Protein AF-A0A1V4DR61-F1 (afdb_monomer)

Mean predicted aligned error: 18.17 Å

Solvent-accessible surface area (backbone atoms only — not comparable to full-atom values): 14738 Å² total; per-residue (Å²): 134,87,87,86,86,82,89,73,67,64,65,49,52,51,52,36,52,54,49,51,58,48,56,55,54,64,59,62,78,69,59,83,91,73,90,78,87,88,81,92,81,95,70,89,73,74,86,68,50,71,66,55,52,52,67,44,32,48,64,51,34,42,56,34,36,53,70,70,37,58,95,75,52,44,74,67,58,24,47,49,52,24,50,52,53,41,47,56,56,50,55,61,53,69,76,48,68,65,27,27,53,78,66,28,68,70,51,18,66,75,68,72,49,55,56,67,30,32,70,81,90,82,57,96,81,72,82,40,64,42,34,43,72,69,48,66,43,90,56,35,25,45,81,72,52,85,80,81,76,44,91,85,25,65,83,33,36,33,35,35,38,27,49,34,38,41,46,57,63,37,92,82,71,40,76,44,65,32,32,39,42,34,50,41,86,44,75,44,84,26,48,64,70,53,43,50,52,51,50,54,51,48,56,58,43,51,60,54,49,50,55,51,50,59,48,47,58,60,56,54,72,73,63,73,84,74,60,67,66,60,54,50,54,51,50,56,51,50,51,54,50,52,53,50,58,58,63,75,73,110

Structure (mmCIF, N/CA/C/O backbone):
data_AF-A0A1V4DR61-F1
#
_entry.id   AF-A0A1V4DR61-F1
#
loop_
_atom_site.group_PDB
_atom_site.id
_atom_site.type_symbol
_atom_site.label_atom_id
_atom_site.label_alt_id
_atom_site.label_comp_id
_atom_site.label_asym_id
_atom_site.label_entity_id
_atom_site.label_seq_id
_atom_site.pdbx_PDB_ins_code
_atom_site.Cartn_x
_atom_site.Cartn_y
_atom_site.Cartn_z
_atom_site.occupancy
_atom_site.B_iso_or_equiv
_atom_site.auth_seq_id
_atom_site.auth_comp_id
_atom_site.auth_asym_id
_atom_site.auth_atom_id
_atom_site.pdbx_PDB_model_num
ATOM 1 N N . MET A 1 1 ? -42.967 -2.577 2.870 1.00 35.06 1 MET A N 1
ATOM 2 C CA . MET A 1 1 ? -43.063 -3.363 1.623 1.00 35.06 1 MET A CA 1
ATOM 3 C C . MET A 1 1 ? -41.820 -3.061 0.815 1.00 35.06 1 MET A C 1
ATOM 5 O O . MET A 1 1 ? -41.648 -1.926 0.394 1.00 35.06 1 MET A O 1
ATOM 9 N N . SER A 1 2 ? -40.932 -4.050 0.751 1.00 36.84 2 SER A N 1
ATOM 10 C CA . SER A 1 2 ? -39.695 -4.107 -0.031 1.00 36.84 2 SER A CA 1
ATOM 11 C C . SER A 1 2 ? -39.932 -3.789 -1.513 1.00 36.84 2 SER A C 1
ATOM 13 O O . SER A 1 2 ? -41.008 -4.111 -2.009 1.00 36.84 2 SER A O 1
ATOM 15 N N . ASP A 1 3 ? -38.943 -3.240 -2.230 1.00 29.92 3 ASP A N 1
ATOM 16 C CA . ASP A 1 3 ? -38.137 -4.100 -3.110 1.00 29.92 3 ASP A CA 1
ATOM 17 C C . ASP A 1 3 ? -36.860 -3.434 -3.653 1.00 29.92 3 ASP A C 1
ATOM 19 O O . ASP A 1 3 ? -36.814 -2.248 -3.979 1.00 29.92 3 ASP A O 1
ATOM 23 N N . ILE A 1 4 ? -35.823 -4.259 -3.729 1.00 41.12 4 ILE A N 1
ATOM 24 C CA . ILE A 1 4 ? -34.430 -3.977 -4.060 1.00 41.12 4 ILE A CA 1
ATOM 25 C C . ILE A 1 4 ? -34.251 -4.070 -5.582 1.00 41.12 4 ILE A C 1
ATOM 27 O O . ILE A 1 4 ? -34.671 -5.043 -6.202 1.00 41.12 4 ILE A O 1
ATOM 31 N N . ARG A 1 5 ? -33.573 -3.095 -6.206 1.00 32.72 5 ARG A N 1
ATOM 32 C CA . ARG A 1 5 ? -33.038 -3.228 -7.578 1.00 32.72 5 ARG A CA 1
ATOM 33 C C . ARG A 1 5 ? -31.626 -2.651 -7.708 1.00 32.72 5 ARG A C 1
ATOM 35 O O . ARG A 1 5 ? -31.395 -1.665 -8.398 1.00 32.72 5 ARG A O 1
ATOM 42 N N . GLN A 1 6 ? -30.669 -3.336 -7.098 1.00 47.91 6 GLN A N 1
ATOM 43 C CA . GLN A 1 6 ? -29.388 -3.636 -7.743 1.00 47.91 6 GLN A CA 1
ATOM 44 C C . GLN A 1 6 ? -29.289 -5.162 -7.756 1.00 47.91 6 GLN A C 1
ATOM 46 O O . GLN A 1 6 ? -29.431 -5.761 -6.691 1.00 47.91 6 GLN A O 1
ATOM 51 N N . PRO A 1 7 ? -29.202 -5.798 -8.942 1.00 44.53 7 PRO A N 1
ATOM 52 C CA . PRO A 1 7 ? -27.888 -6.205 -9.454 1.00 44.53 7 PRO A CA 1
ATOM 53 C C . PRO A 1 7 ? -27.875 -6.378 -10.992 1.00 44.53 7 PRO A C 1
ATOM 55 O O . PRO A 1 7 ? -28.359 -7.379 -11.501 1.00 44.53 7 PRO A O 1
ATOM 58 N N . LEU A 1 8 ? -27.339 -5.433 -11.774 1.00 41.78 8 LEU A N 1
ATOM 59 C CA . LEU A 1 8 ? -27.221 -5.636 -13.240 1.00 41.78 8 LEU A CA 1
ATOM 60 C C . LEU A 1 8 ? -25.895 -5.169 -13.861 1.00 41.78 8 LEU A C 1
ATOM 62 O O . LEU A 1 8 ? -25.646 -5.436 -15.032 1.00 41.78 8 LEU A O 1
ATOM 66 N N . TYR A 1 9 ? -25.012 -4.524 -13.093 1.00 43.12 9 TYR A N 1
ATOM 67 C CA . TYR A 1 9 ? -23.708 -4.066 -13.597 1.00 43.12 9 TYR A CA 1
ATOM 68 C C . TYR A 1 9 ? -22.569 -5.078 -13.381 1.00 43.12 9 TYR A C 1
ATOM 70 O O . TYR A 1 9 ? -21.584 -5.038 -14.113 1.00 43.12 9 TYR A O 1
ATOM 78 N N . GLY A 1 10 ? -22.703 -6.010 -12.428 1.00 42.72 10 GLY A N 1
ATOM 79 C CA . GLY A 1 10 ? -21.656 -6.988 -12.101 1.00 42.72 10 GLY A CA 1
ATOM 80 C C . GLY A 1 10 ? -21.509 -8.104 -13.139 1.00 42.72 10 GLY A C 1
ATOM 81 O O . GLY A 1 10 ? -20.416 -8.333 -13.647 1.00 42.72 10 GLY A O 1
ATOM 82 N N . GLU A 1 11 ? -22.609 -8.763 -13.512 1.00 42.50 11 GLU A N 1
ATOM 83 C CA . GLU A 1 11 ? -22.570 -9.890 -14.459 1.00 42.50 11 GLU A CA 1
ATOM 84 C C . GLU A 1 11 ? -22.185 -9.456 -15.874 1.00 42.50 11 GLU A C 1
ATOM 86 O O . GLU A 1 11 ? -21.381 -10.122 -16.524 1.00 42.50 11 GLU A O 1
ATOM 91 N N . ALA A 1 12 ? -22.684 -8.302 -16.331 1.00 44.66 12 ALA A N 1
ATOM 92 C CA . ALA A 1 12 ? -22.310 -7.751 -17.628 1.00 44.66 12 ALA A CA 1
ATOM 93 C C . ALA A 1 12 ? -20.812 -7.403 -17.679 1.00 44.66 12 ALA A C 1
ATOM 95 O O . ALA A 1 12 ? -20.147 -7.731 -18.656 1.00 44.66 12 ALA A O 1
ATOM 96 N N . ALA A 1 13 ? -20.250 -6.806 -16.621 1.00 46.59 13 ALA A N 1
ATOM 97 C CA . ALA A 1 13 ? -18.824 -6.479 -16.556 1.00 46.59 13 ALA A CA 1
ATOM 98 C C . ALA A 1 13 ? -17.927 -7.731 -16.519 1.00 46.59 13 ALA A C 1
ATOM 100 O O . ALA A 1 13 ? -16.883 -7.760 -17.17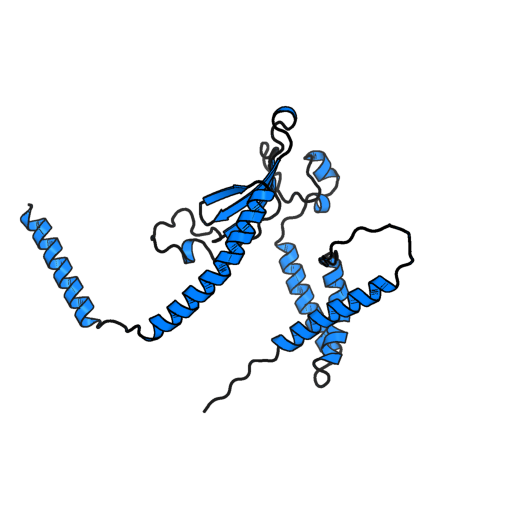3 1.00 46.59 13 ALA A O 1
ATOM 101 N N . VAL A 1 14 ? -18.351 -8.784 -15.812 1.00 51.09 14 VAL A N 1
ATOM 102 C CA . VAL A 1 14 ? -17.655 -10.081 -15.786 1.00 51.09 14 VAL A CA 1
ATOM 103 C C . VAL A 1 14 ? -17.696 -10.749 -17.163 1.00 51.09 14 VAL A C 1
ATOM 105 O O . VAL A 1 14 ? -16.660 -11.173 -17.665 1.00 51.09 14 VAL A O 1
ATOM 108 N N . GLN A 1 15 ? -18.848 -10.745 -17.838 1.00 50.94 15 GLN A N 1
ATOM 109 C CA . GLN A 1 15 ? -18.978 -11.298 -19.190 1.00 50.94 15 GLN A CA 1
ATOM 110 C C . GLN A 1 15 ? -18.179 -10.512 -20.241 1.00 50.94 15 GLN A C 1
ATOM 112 O O . GLN A 1 15 ? -17.633 -11.119 -21.163 1.00 50.94 15 GLN A O 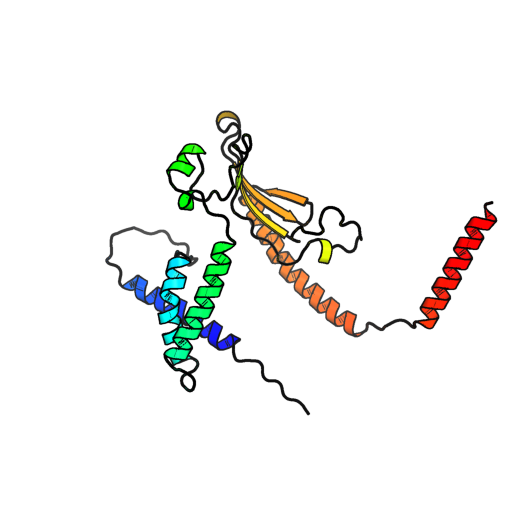1
ATOM 117 N N . VAL A 1 16 ? -18.071 -9.183 -20.106 1.00 48.84 16 VAL A N 1
ATOM 118 C CA . VAL A 1 16 ? -17.207 -8.342 -20.958 1.00 48.84 16 VAL A CA 1
ATOM 119 C C . VAL A 1 16 ? -15.742 -8.732 -20.769 1.00 48.84 16 VAL A C 1
ATOM 121 O O . VAL A 1 16 ? -15.040 -8.935 -21.757 1.00 48.84 16 VAL A O 1
ATOM 124 N N . ARG A 1 17 ? -15.285 -8.868 -19.517 1.00 55.62 17 ARG A N 1
ATOM 125 C CA . ARG A 1 17 ? -13.909 -9.265 -19.183 1.00 55.62 17 ARG A CA 1
ATOM 126 C C . ARG A 1 17 ? -13.572 -10.648 -19.744 1.00 55.62 17 ARG A C 1
ATOM 128 O O . ARG A 1 17 ? -12.533 -10.812 -20.379 1.00 55.62 17 ARG A O 1
ATOM 135 N N . ASP A 1 18 ? -14.460 -11.616 -19.546 1.00 53.91 18 ASP A N 1
ATOM 136 C CA . ASP A 1 18 ? -14.227 -13.002 -19.953 1.00 53.91 18 ASP A CA 1
ATOM 137 C C . ASP A 1 18 ? -14.261 -13.150 -21.490 1.00 53.91 18 ASP A C 1
ATOM 139 O O . ASP A 1 18 ? -13.468 -13.900 -22.060 1.00 53.91 18 ASP A O 1
ATOM 143 N N . GLN A 1 19 ? -15.095 -12.366 -22.191 1.00 54.19 19 GLN A N 1
ATOM 144 C CA . GLN A 1 19 ? -15.094 -12.311 -23.659 1.00 54.19 19 GLN A CA 1
ATOM 145 C C . GLN A 1 19 ? -13.852 -11.597 -24.218 1.00 54.19 19 GLN A C 1
ATOM 147 O O . GLN A 1 19 ? -13.324 -12.017 -25.245 1.00 54.19 19 GLN A O 1
ATOM 152 N N . LEU A 1 20 ? -13.342 -10.563 -23.536 1.00 50.09 20 LEU A N 1
ATOM 153 C CA . LEU A 1 20 ? -12.085 -9.901 -23.908 1.00 50.09 20 LEU A CA 1
ATOM 154 C C . LEU A 1 20 ? -10.901 -10.878 -23.854 1.00 50.09 20 LEU A C 1
ATOM 156 O O . LEU A 1 20 ? -10.052 -10.884 -24.744 1.00 50.09 20 LEU A O 1
ATOM 160 N N . ALA A 1 21 ? -10.869 -11.724 -22.821 1.00 51.78 21 ALA A N 1
ATOM 161 C CA . ALA A 1 21 ? -9.848 -12.752 -22.643 1.00 51.78 21 ALA A CA 1
ATOM 162 C C . ALA A 1 21 ? -9.945 -13.883 -23.685 1.00 51.78 21 ALA A C 1
ATOM 164 O O . ALA A 1 21 ? -8.937 -14.498 -24.024 1.00 51.78 21 ALA A O 1
ATOM 165 N N . GLU A 1 22 ? -11.142 -14.179 -24.197 1.00 54.59 22 GLU A N 1
ATOM 166 C CA . GLU A 1 22 ? -11.360 -15.157 -25.273 1.00 54.59 22 GLU A CA 1
ATOM 167 C C . GLU A 1 22 ? -10.950 -14.605 -26.650 1.00 54.59 22 GLU A C 1
ATOM 169 O O . GLU A 1 22 ? -10.182 -15.245 -27.364 1.00 54.59 22 GLU A O 1
ATOM 174 N N . ASP A 1 23 ? -11.365 -13.383 -26.997 1.00 49.12 23 ASP A N 1
ATOM 175 C CA . ASP A 1 23 ? -11.021 -12.756 -28.284 1.00 49.12 23 ASP A CA 1
ATOM 176 C C . ASP A 1 23 ? -9.505 -12.522 -28.420 1.00 49.12 23 ASP A C 1
ATOM 178 O O . ASP A 1 23 ? -8.934 -12.624 -29.508 1.00 49.12 23 ASP A O 1
ATOM 182 N N . THR A 1 24 ? -8.835 -12.239 -27.299 1.00 49.06 24 THR A N 1
ATOM 183 C CA . THR A 1 24 ? -7.378 -12.055 -27.260 1.00 49.06 24 THR A CA 1
ATOM 184 C C . THR A 1 24 ? -6.631 -13.371 -27.509 1.00 49.06 24 THR A C 1
ATOM 186 O O . THR A 1 24 ? -5.598 -13.365 -28.177 1.00 49.06 24 THR A O 1
ATOM 189 N N . ARG A 1 25 ? -7.177 -14.511 -27.060 1.00 52.59 25 ARG A N 1
ATOM 190 C CA . ARG A 1 25 ? -6.621 -15.844 -27.352 1.00 52.59 25 ARG A CA 1
ATOM 191 C C . ARG A 1 25 ? -6.759 -16.207 -28.833 1.00 52.59 25 ARG A C 1
ATOM 193 O O . ARG A 1 25 ? -5.802 -16.675 -29.436 1.00 52.59 25 ARG A O 1
ATOM 200 N N . GLN A 1 26 ? -7.899 -15.899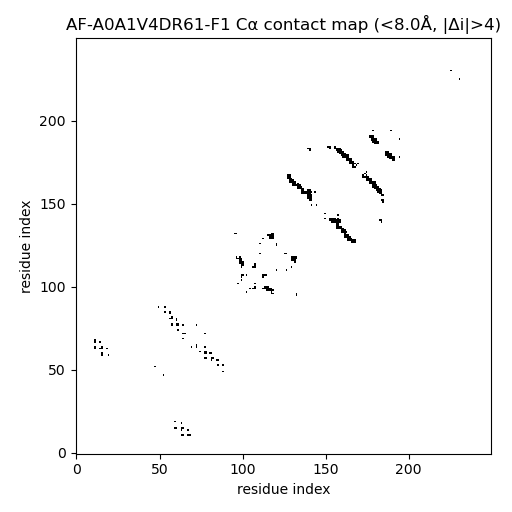 -29.450 1.00 46.56 26 GLN A N 1
ATOM 201 C CA . GLN A 1 26 ? -8.157 -16.229 -30.860 1.00 46.56 26 GLN A CA 1
ATOM 202 C C . GLN A 1 26 ? -7.315 -15.413 -31.859 1.00 46.56 26 GLN A C 1
ATOM 204 O O . GLN A 1 26 ? -7.033 -15.888 -32.959 1.00 46.56 26 GLN A O 1
ATOM 209 N N . HIS A 1 27 ? -6.874 -14.206 -31.488 1.00 44.78 27 HIS A N 1
ATOM 210 C CA . HIS A 1 27 ? -5.958 -13.404 -32.308 1.00 44.78 27 HIS A CA 1
ATOM 211 C C . HIS A 1 27 ? -4.487 -13.852 -32.217 1.00 44.78 27 HIS A C 1
ATOM 213 O O . HIS A 1 27 ? -3.734 -13.620 -33.164 1.00 44.78 27 HIS A O 1
ATOM 219 N N . ALA A 1 28 ? -4.074 -14.511 -31.128 1.00 44.34 28 ALA A N 1
ATOM 220 C CA . ALA A 1 28 ? -2.714 -15.033 -30.969 1.00 44.34 28 ALA A CA 1
ATOM 221 C C . ALA A 1 28 ? -2.432 -16.243 -31.887 1.00 44.34 28 ALA A C 1
ATOM 223 O O . ALA A 1 28 ? -1.320 -16.378 -32.395 1.00 44.34 28 ALA A O 1
ATOM 224 N N . ASP A 1 29 ? -3.453 -17.053 -32.187 1.00 42.22 29 ASP A N 1
ATOM 225 C CA . ASP A 1 29 ? -3.349 -18.243 -33.050 1.00 42.22 29 ASP A CA 1
ATOM 226 C C . ASP A 1 29 ? -3.203 -17.930 -34.557 1.00 42.22 29 ASP A C 1
ATOM 228 O O . ASP A 1 29 ? -2.985 -18.835 -35.362 1.00 42.22 29 ASP A O 1
ATOM 232 N N . GLN A 1 30 ? -3.302 -16.659 -34.970 1.00 41.47 30 GLN A N 1
ATOM 233 C CA . GLN A 1 30 ? -3.227 -16.242 -36.383 1.00 41.47 30 GLN A CA 1
ATOM 234 C C . GLN A 1 30 ? -1.907 -15.546 -36.772 1.00 41.47 30 GLN A C 1
ATOM 236 O O . GLN A 1 30 ? -1.760 -15.101 -37.913 1.00 41.47 30 GLN A O 1
ATOM 241 N N . ALA A 1 31 ? -0.929 -15.450 -35.865 1.00 37.84 31 ALA A N 1
ATOM 242 C CA . ALA A 1 31 ? 0.381 -14.874 -36.171 1.00 37.84 31 ALA A CA 1
ATOM 243 C C . ALA A 1 31 ? 1.288 -15.887 -36.912 1.00 37.84 31 ALA A C 1
ATOM 245 O O . ALA A 1 31 ? 1.363 -17.051 -36.513 1.00 37.84 31 ALA A O 1
ATOM 246 N N . PRO A 1 32 ? 2.009 -15.489 -37.982 1.00 32.72 32 PRO A N 1
ATOM 247 C CA . PRO A 1 32 ? 2.894 -16.399 -38.701 1.00 32.72 32 PRO A CA 1
ATOM 248 C C . PRO A 1 32 ? 4.061 -16.836 -37.808 1.00 32.72 32 PRO A C 1
ATOM 250 O O . PRO A 1 32 ? 4.753 -16.011 -37.211 1.00 32.72 32 PRO A O 1
ATOM 253 N N . ALA A 1 33 ? 4.281 -18.149 -37.743 1.00 42.34 33 ALA A N 1
ATOM 254 C CA . ALA A 1 33 ? 5.335 -18.770 -36.956 1.00 42.34 33 ALA A CA 1
ATOM 255 C C . ALA A 1 33 ? 6.727 -18.300 -37.412 1.00 42.34 33 ALA A C 1
ATOM 257 O O . ALA A 1 33 ? 7.258 -18.760 -38.423 1.00 42.34 33 ALA A O 1
ATOM 258 N N . THR A 1 34 ? 7.352 -17.419 -36.634 1.00 34.88 34 THR A N 1
ATOM 259 C CA . THR A 1 34 ? 8.808 -17.240 -36.650 1.00 34.88 34 THR A CA 1
ATOM 260 C C . THR A 1 34 ? 9.362 -17.758 -35.333 1.00 34.88 34 THR A C 1
ATOM 262 O O . THR A 1 34 ? 9.006 -17.266 -34.265 1.00 34.88 34 THR A O 1
ATOM 265 N N . GLY A 1 35 ? 10.179 -18.806 -35.447 1.00 40.06 35 GLY A N 1
ATOM 266 C CA . GLY A 1 35 ? 10.567 -19.720 -34.381 1.00 40.06 35 GLY A CA 1
ATOM 267 C C . GLY A 1 35 ? 11.092 -19.083 -33.097 1.00 40.06 35 GLY A C 1
ATOM 268 O O . GLY A 1 35 ? 11.952 -18.201 -33.109 1.00 40.06 35 GLY A O 1
ATOM 269 N N . ARG A 1 36 ? 10.630 -19.639 -31.978 1.00 32.62 36 ARG A N 1
ATOM 270 C CA . ARG A 1 36 ? 11.336 -19.622 -30.701 1.00 32.62 36 ARG A CA 1
ATOM 271 C C . ARG A 1 36 ? 10.953 -20.872 -29.916 1.00 32.62 36 ARG A C 1
ATOM 273 O O . ARG A 1 36 ? 9.784 -21.083 -29.617 1.00 32.62 36 ARG A O 1
ATOM 280 N N . GLU A 1 37 ? 11.945 -21.716 -29.661 1.00 30.45 37 GLU A N 1
ATOM 281 C CA . GLU A 1 37 ? 11.816 -22.923 -28.849 1.00 30.45 37 GLU A CA 1
ATOM 282 C C . GLU A 1 37 ? 11.576 -22.585 -27.367 1.00 30.45 37 GLU A C 1
ATOM 284 O O . GLU A 1 37 ? 11.956 -21.524 -26.870 1.00 30.45 37 GLU A O 1
ATOM 289 N N . HIS A 1 38 ? 10.900 -23.524 -26.706 1.00 31.34 38 HIS A N 1
ATOM 290 C CA . HIS A 1 38 ? 10.207 -23.454 -25.423 1.00 31.34 38 HIS A CA 1
ATOM 291 C C . HIS A 1 38 ? 11.066 -23.161 -24.181 1.00 31.34 38 HIS A C 1
ATOM 293 O O . HIS A 1 38 ? 12.151 -23.710 -24.000 1.00 31.34 38 HIS A O 1
ATOM 299 N N . THR A 1 39 ? 10.467 -22.462 -23.211 1.00 29.17 39 THR A N 1
ATOM 300 C CA . THR A 1 39 ? 10.299 -23.010 -21.848 1.00 29.17 39 THR A CA 1
ATOM 301 C C . THR A 1 39 ? 9.128 -22.324 -21.137 1.00 29.17 39 THR A C 1
ATOM 303 O O . THR A 1 39 ? 9.039 -21.101 -21.084 1.00 29.17 39 THR A O 1
ATOM 306 N N . GLU A 1 40 ? 8.197 -23.146 -20.656 1.00 30.70 40 GLU A N 1
ATOM 307 C CA . GLU A 1 40 ? 6.919 -22.785 -20.044 1.00 30.70 40 GLU A CA 1
ATOM 308 C C . GLU A 1 40 ? 7.077 -22.248 -18.612 1.00 30.70 40 GLU A C 1
ATOM 310 O O . GLU A 1 40 ? 7.710 -22.880 -17.771 1.00 30.70 40 GLU A O 1
ATOM 315 N N . HIS A 1 41 ? 6.401 -21.137 -18.310 1.00 28.31 41 HIS A N 1
ATOM 316 C CA . HIS A 1 41 ? 5.598 -21.008 -17.093 1.00 28.31 41 HIS A CA 1
ATOM 317 C C . HIS A 1 41 ? 4.486 -19.979 -17.336 1.00 28.31 41 HIS A C 1
ATOM 319 O O . HIS A 1 41 ? 4.739 -18.789 -17.508 1.00 28.31 41 HIS A O 1
ATOM 325 N N . GLN A 1 42 ? 3.255 -20.491 -17.394 1.00 33.03 42 GLN A N 1
ATOM 326 C CA . GLN A 1 42 ? 2.009 -19.760 -17.604 1.00 33.03 42 GLN A CA 1
ATOM 327 C C . GLN A 1 42 ? 1.685 -18.820 -16.441 1.00 33.03 42 GLN A C 1
ATOM 329 O O . GLN A 1 42 ? 1.526 -19.233 -15.292 1.00 33.03 42 GLN A O 1
ATOM 334 N N . GLY A 1 43 ? 1.516 -17.560 -16.809 1.00 26.16 43 GLY A N 1
ATOM 335 C CA . GLY A 1 43 ? 0.815 -16.507 -16.100 1.00 26.16 43 GLY A CA 1
ATOM 336 C C . GLY A 1 43 ? 0.621 -15.426 -17.149 1.00 26.16 43 GLY A C 1
ATOM 337 O O . GLY A 1 43 ? 1.569 -14.701 -17.433 1.00 26.16 43 GLY A O 1
ATOM 338 N N . ASP A 1 44 ? -0.540 -15.433 -17.808 1.00 34.53 44 ASP A N 1
ATOM 339 C CA . ASP A 1 44 ? -0.863 -14.587 -18.960 1.00 34.53 44 ASP A CA 1
ATOM 340 C C . ASP A 1 44 ? -0.863 -13.103 -18.569 1.00 34.53 44 ASP A C 1
ATOM 342 O O . ASP A 1 44 ? -1.901 -12.495 -18.308 1.00 34.53 44 ASP A O 1
ATOM 346 N N . ASP A 1 45 ? 0.324 -12.506 -18.535 1.00 40.47 45 ASP A N 1
ATOM 347 C CA . ASP A 1 45 ? 0.507 -11.066 -18.612 1.00 40.47 45 ASP A CA 1
ATOM 348 C C . ASP A 1 45 ? 0.355 -10.713 -20.098 1.00 40.47 45 ASP A C 1
ATOM 350 O O . ASP A 1 45 ? 1.311 -10.712 -20.879 1.00 40.47 45 ASP A O 1
ATOM 354 N N . LEU A 1 46 ? -0.900 -10.550 -20.530 1.00 44.84 46 LEU A N 1
ATOM 355 C CA . LEU A 1 46 ? -1.251 -10.053 -21.857 1.00 44.84 46 LEU A CA 1
ATOM 356 C C . LEU A 1 46 ? -0.649 -8.650 -21.978 1.00 44.84 46 LEU A C 1
ATOM 358 O O . LEU A 1 46 ? -1.274 -7.682 -21.560 1.00 44.84 46 LEU A O 1
ATOM 362 N N . GLY A 1 47 ? 0.581 -8.554 -22.489 1.00 40.19 47 GLY A N 1
ATOM 363 C CA . GLY A 1 47 ? 1.423 -7.352 -22.534 1.00 40.19 47 GLY A CA 1
ATOM 364 C C . GLY A 1 47 ? 0.909 -6.201 -23.409 1.00 40.19 47 GLY A C 1
ATOM 365 O O . GLY A 1 47 ? 1.703 -5.535 -24.066 1.00 40.19 47 GLY A O 1
ATOM 366 N N . LEU A 1 48 ? -0.402 -5.972 -23.437 1.00 54.00 48 LEU A N 1
ATOM 367 C CA . LEU A 1 48 ? -1.052 -4.847 -24.080 1.00 54.00 48 LEU A CA 1
ATOM 368 C C . LEU A 1 48 ? -0.850 -3.594 -23.229 1.00 54.00 48 LEU A C 1
ATOM 370 O O . LEU A 1 48 ? -1.201 -3.524 -22.050 1.00 54.00 48 LEU A O 1
ATOM 374 N N . SER A 1 49 ? -0.305 -2.567 -23.859 1.00 68.44 49 SER A N 1
ATOM 375 C CA . SER A 1 49 ? -0.251 -1.225 -23.306 1.00 68.44 49 SER A CA 1
ATOM 376 C C . SER A 1 49 ? -1.664 -0.678 -23.064 1.00 68.44 49 SER A C 1
ATOM 378 O O . SER A 1 49 ? -2.617 -0.986 -23.781 1.00 68.44 49 SER A O 1
ATOM 380 N N . LEU A 1 50 ? -1.808 0.220 -22.085 1.00 66.31 50 LEU A N 1
ATOM 381 C CA . LEU A 1 50 ? -3.077 0.910 -21.811 1.00 66.31 50 LEU A CA 1
ATOM 382 C C . LEU A 1 50 ? -3.630 1.631 -23.058 1.00 66.31 50 LEU A C 1
ATOM 384 O O . LEU A 1 50 ? -4.841 1.738 -23.233 1.00 66.31 50 LEU A O 1
ATOM 388 N N . THR A 1 51 ? -2.752 2.079 -23.959 1.00 72.12 51 THR A N 1
ATOM 389 C CA . THR A 1 51 ? -3.124 2.661 -25.254 1.00 72.12 51 THR A CA 1
ATOM 390 C C . THR A 1 51 ? -3.812 1.647 -26.168 1.00 72.12 51 THR A C 1
ATOM 392 O O . THR A 1 51 ? -4.824 1.980 -26.783 1.00 72.12 51 THR A O 1
ATOM 395 N N . GLU A 1 52 ? -3.313 0.413 -26.228 1.00 76.88 52 GLU A N 1
ATOM 396 C CA . GLU A 1 52 ? -3.928 -0.674 -26.998 1.00 76.88 52 GLU A CA 1
ATOM 397 C C . GLU A 1 52 ? -5.267 -1.100 -26.386 1.00 76.88 52 GLU A C 1
ATOM 399 O O . GLU A 1 52 ? -6.241 -1.294 -27.114 1.00 76.88 52 GLU A O 1
ATOM 404 N N . VAL A 1 53 ? -5.363 -1.130 -25.052 1.00 77.50 53 VAL A N 1
ATOM 405 C CA . VAL A 1 53 ? -6.631 -1.372 -24.343 1.00 77.50 53 VAL A CA 1
ATOM 406 C C . VAL A 1 53 ? -7.660 -0.288 -24.677 1.00 77.50 53 VAL A C 1
ATOM 408 O O . VAL A 1 53 ? -8.787 -0.603 -25.059 1.00 77.50 53 VAL A O 1
ATOM 411 N N . ILE A 1 54 ? -7.278 0.993 -24.614 1.00 80.38 54 ILE A N 1
ATOM 412 C CA . ILE A 1 54 ? -8.162 2.119 -24.956 1.00 80.38 54 ILE A CA 1
ATOM 413 C C . ILE A 1 54 ? -8.615 2.053 -26.423 1.00 80.38 54 ILE A C 1
ATOM 415 O O . ILE A 1 54 ? -9.768 2.366 -26.722 1.00 80.38 54 ILE A O 1
ATOM 419 N N . ALA A 1 55 ? -7.736 1.635 -27.337 1.00 82.31 55 ALA A N 1
ATOM 420 C CA . ALA A 1 55 ? -8.063 1.484 -28.753 1.00 82.31 55 ALA A CA 1
ATOM 421 C C . ALA A 1 55 ? -9.029 0.314 -29.022 1.00 82.31 55 ALA A C 1
ATOM 423 O O . ALA A 1 55 ? -9.863 0.406 -29.923 1.00 82.31 55 ALA A O 1
ATOM 424 N N . ALA A 1 56 ? -8.955 -0.760 -28.231 1.00 86.56 56 ALA A N 1
ATOM 425 C CA . ALA A 1 56 ? -9.802 -1.944 -28.377 1.00 86.56 56 ALA A CA 1
ATOM 426 C C . ALA A 1 56 ? -11.203 -1.795 -27.745 1.00 86.56 56 ALA A C 1
ATOM 428 O O . ALA A 1 56 ? -12.135 -2.505 -28.141 1.00 86.56 56 ALA A O 1
ATOM 429 N N . LEU A 1 57 ? -11.376 -0.861 -26.799 1.00 87.31 57 LEU A N 1
ATOM 430 C CA . LEU A 1 57 ? -12.624 -0.650 -26.049 1.00 87.31 57 LEU A CA 1
ATOM 431 C C . LEU A 1 57 ? -13.893 -0.523 -26.911 1.00 87.31 57 LEU A C 1
ATOM 433 O O . LEU A 1 57 ? -14.888 -1.147 -26.546 1.00 87.31 57 LEU A O 1
ATOM 437 N N . PRO A 1 58 ? -13.922 0.222 -28.035 1.00 89.25 58 PRO A N 1
ATOM 438 C CA . PRO A 1 58 ? -15.142 0.361 -28.832 1.00 89.25 58 PRO A CA 1
ATOM 439 C C . PRO A 1 58 ? -15.642 -0.970 -29.398 1.00 89.25 58 PRO A C 1
ATOM 441 O O . PRO A 1 58 ? -16.828 -1.279 -29.315 1.00 89.25 58 PRO A O 1
ATOM 444 N N . ALA A 1 59 ? -14.732 -1.784 -29.936 1.00 84.88 59 ALA A N 1
ATOM 445 C CA . ALA A 1 59 ? -15.081 -3.069 -30.531 1.00 84.88 59 ALA A CA 1
ATOM 446 C C . ALA A 1 59 ? -15.454 -4.103 -29.455 1.00 84.88 59 ALA A C 1
ATOM 448 O O . ALA A 1 59 ? -16.376 -4.895 -29.641 1.00 84.88 59 ALA A O 1
ATOM 449 N N . ALA A 1 60 ? -14.764 -4.063 -28.316 1.00 86.56 60 ALA A N 1
ATOM 450 C CA . ALA A 1 60 ? -15.057 -4.895 -27.159 1.00 86.56 60 ALA A CA 1
ATOM 451 C C . ALA A 1 60 ? -16.428 -4.595 -26.538 1.00 86.56 60 ALA A C 1
ATOM 453 O O . ALA A 1 60 ? -17.215 -5.512 -26.304 1.00 86.56 60 ALA A O 1
ATOM 454 N N . ALA A 1 61 ? -16.732 -3.314 -26.310 1.00 85.81 61 ALA A N 1
ATOM 455 C CA . ALA A 1 61 ? -18.015 -2.875 -25.772 1.00 85.81 61 ALA A CA 1
ATOM 456 C C . ALA A 1 61 ? -19.168 -3.251 -26.709 1.00 85.81 61 ALA A C 1
ATOM 458 O O . ALA A 1 61 ? -20.187 -3.759 -26.250 1.00 85.81 61 ALA A O 1
ATOM 459 N N . ASP A 1 62 ? -18.992 -3.077 -28.022 1.00 87.44 62 ASP A N 1
ATOM 460 C CA . ASP A 1 62 ? -19.988 -3.468 -29.020 1.00 87.44 62 ASP A CA 1
ATOM 461 C C . ASP A 1 62 ? -20.312 -4.969 -28.961 1.00 87.44 62 ASP A C 1
ATOM 463 O O . ASP A 1 62 ? -21.480 -5.349 -28.843 1.00 87.44 62 ASP A O 1
ATOM 467 N N . ARG A 1 63 ? -19.286 -5.830 -28.972 1.00 88.38 63 ARG A N 1
ATOM 468 C CA . ARG A 1 63 ? -19.471 -7.289 -28.901 1.00 88.38 63 ARG A CA 1
ATOM 469 C C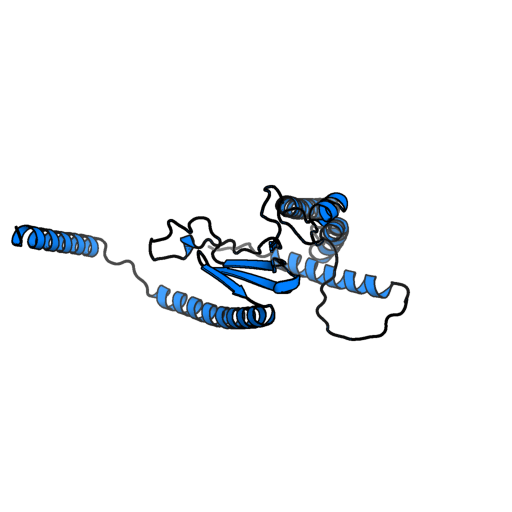 . ARG A 1 63 ? -20.095 -7.724 -27.582 1.00 88.38 63 ARG A C 1
ATOM 471 O O . ARG A 1 63 ? -21.039 -8.515 -27.576 1.00 88.38 63 ARG A O 1
ATOM 478 N N . ALA A 1 64 ? -19.595 -7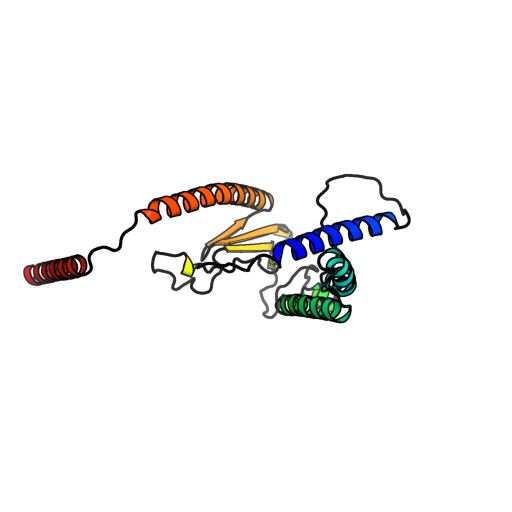.196 -26.472 1.00 84.62 64 ALA A N 1
ATOM 479 C CA . ALA A 1 64 ? -20.062 -7.597 -25.159 1.00 84.62 64 ALA A CA 1
ATOM 480 C C . ALA A 1 64 ? -21.502 -7.137 -24.891 1.00 84.62 64 ALA A C 1
ATOM 482 O O . ALA A 1 64 ? -22.299 -7.906 -24.361 1.00 84.62 64 ALA A O 1
ATOM 483 N N . MET A 1 65 ? -21.884 -5.934 -25.331 1.00 87.31 65 MET A N 1
ATOM 484 C CA . MET A 1 65 ? -23.255 -5.445 -25.170 1.00 87.31 65 MET A CA 1
ATOM 485 C C . MET A 1 65 ? -24.254 -6.167 -26.076 1.00 87.31 65 MET A C 1
ATOM 487 O O . MET A 1 65 ? -25.353 -6.469 -25.615 1.00 87.31 65 MET A O 1
ATOM 491 N N . LYS A 1 66 ? -23.879 -6.514 -27.319 1.00 88.31 66 LYS A N 1
ATOM 492 C CA . LYS A 1 66 ? -24.708 -7.375 -28.189 1.00 88.31 66 LYS A CA 1
ATOM 493 C C . LYS A 1 66 ? -25.024 -8.718 -27.534 1.00 88.31 66 LYS A C 1
ATOM 495 O O . LYS A 1 66 ? -26.127 -9.229 -27.691 1.00 88.31 66 LYS A O 1
ATOM 500 N N . LYS A 1 67 ? -24.048 -9.284 -26.821 1.00 86.75 67 LYS A N 1
ATOM 501 C CA . LYS A 1 67 ? -24.153 -10.597 -26.178 1.00 86.75 67 LYS A CA 1
ATOM 502 C C . LYS A 1 67 ? -24.918 -10.543 -24.855 1.00 86.75 67 LYS A C 1
ATOM 504 O O . LYS A 1 67 ? -25.804 -11.359 -24.637 1.00 86.75 67 LYS A O 1
ATOM 509 N N . ALA A 1 68 ? -24.569 -9.603 -23.980 1.00 83.88 68 ALA A N 1
ATOM 510 C CA . ALA A 1 68 ? -25.073 -9.558 -22.609 1.00 83.88 68 ALA A CA 1
ATOM 511 C C . ALA A 1 68 ? -26.415 -8.822 -22.479 1.00 83.88 68 ALA A C 1
ATOM 513 O O . ALA A 1 68 ? -27.199 -9.126 -21.586 1.00 83.88 68 ALA A O 1
ATOM 514 N N . LEU A 1 69 ? -26.688 -7.840 -23.348 1.00 87.88 69 LEU A N 1
ATOM 515 C CA . LEU A 1 69 ? -27.858 -6.960 -23.245 1.00 87.88 69 LEU A CA 1
ATOM 516 C C . LEU A 1 69 ? -28.547 -6.754 -24.609 1.00 87.88 69 LEU A C 1
ATOM 518 O O . LEU A 1 69 ? -28.736 -5.608 -25.028 1.00 87.88 69 LEU A O 1
ATOM 522 N N . PRO A 1 70 ? -28.957 -7.828 -25.310 1.00 86.31 70 PRO A N 1
ATOM 523 C CA . PRO A 1 70 ? -29.460 -7.737 -26.683 1.00 86.31 70 PRO A CA 1
ATOM 524 C C . PRO A 1 70 ? -30.699 -6.840 -26.819 1.00 86.31 70 PRO A C 1
ATOM 526 O O . PRO A 1 70 ? -30.804 -6.088 -27.781 1.00 86.31 70 PRO A O 1
ATOM 529 N N . GLU A 1 71 ? -31.602 -6.838 -25.832 1.00 89.75 71 GLU A N 1
ATOM 530 C CA . GLU A 1 71 ? -32.830 -6.023 -25.865 1.00 89.75 71 GLU A CA 1
ATOM 531 C C . GLU A 1 71 ? -32.599 -4.523 -25.632 1.00 89.75 71 GLU A C 1
ATOM 533 O O . GLU A 1 71 ? -33.480 -3.703 -25.880 1.00 89.75 71 GLU A O 1
ATOM 538 N N . ARG A 1 72 ? -31.418 -4.147 -25.132 1.00 80.31 72 ARG A N 1
ATOM 539 C CA . ARG A 1 72 ? -31.037 -2.752 -24.852 1.00 80.31 72 ARG A CA 1
ATOM 540 C C . ARG A 1 72 ? -29.879 -2.280 -25.717 1.00 80.31 72 ARG A C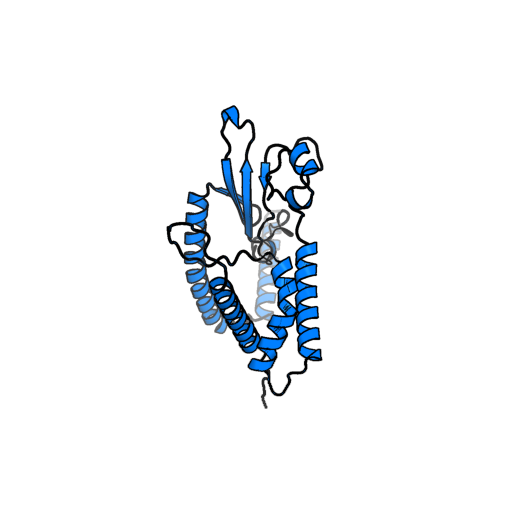 1
ATOM 542 O O . ARG A 1 72 ? -29.465 -1.124 -25.619 1.00 80.31 72 ARG A O 1
ATOM 549 N N . TYR A 1 73 ? -29.337 -3.172 -26.538 1.00 89.94 73 TYR A N 1
ATOM 550 C CA . TYR A 1 73 ? -28.215 -2.863 -27.391 1.00 89.94 73 TYR A CA 1
ATOM 551 C C . TYR A 1 73 ? -28.632 -1.844 -28.449 1.00 89.94 73 TYR A C 1
ATOM 553 O O . TYR A 1 73 ? -29.556 -2.050 -29.235 1.00 89.94 73 TYR A O 1
ATOM 561 N N . THR A 1 74 ? -27.874 -0.757 -28.505 1.00 91.62 74 THR A N 1
ATOM 562 C CA . THR A 1 74 ? -27.791 0.088 -29.688 1.00 91.62 74 THR A CA 1
ATOM 563 C C . THR A 1 74 ? -26.318 0.397 -29.949 1.00 91.62 74 THR A C 1
ATOM 565 O O . THR A 1 74 ? -25.547 0.519 -28.989 1.00 91.62 74 THR A O 1
ATOM 568 N N . PRO A 1 75 ? -25.910 0.583 -31.217 1.00 88.12 75 PRO A N 1
ATOM 569 C CA . PRO A 1 75 ? -24.545 0.999 -31.537 1.00 88.12 75 PRO A CA 1
ATOM 570 C C . PRO A 1 75 ? -24.138 2.294 -30.816 1.00 88.12 75 PRO A C 1
ATOM 572 O O . PRO A 1 75 ? -23.003 2.430 -30.367 1.00 88.12 75 PRO A O 1
ATOM 575 N N . GLY A 1 76 ? -25.084 3.227 -30.649 1.00 86.44 76 GLY A N 1
ATOM 576 C CA . GLY A 1 76 ? -24.862 4.486 -29.935 1.00 86.44 76 GLY A CA 1
ATOM 577 C C . GLY A 1 76 ? -24.575 4.291 -28.446 1.00 86.44 76 GLY A C 1
ATOM 578 O O . GLY A 1 76 ? -23.642 4.896 -27.925 1.00 86.44 76 GLY A O 1
ATOM 579 N N . LEU A 1 77 ? -25.316 3.406 -27.771 1.00 86.38 77 LEU A N 1
ATOM 580 C CA . LEU A 1 77 ? -25.099 3.117 -26.352 1.00 86.38 77 LEU A CA 1
ATOM 581 C C . LEU A 1 77 ? -23.759 2.403 -26.112 1.00 86.38 77 LEU A C 1
ATOM 583 O O . LEU A 1 77 ? -23.049 2.742 -25.168 1.00 86.38 77 LEU A O 1
ATOM 587 N N . ALA A 1 78 ? -23.381 1.467 -26.989 1.00 84.75 78 ALA A N 1
ATOM 588 C CA . ALA A 1 78 ? -22.081 0.799 -26.918 1.00 84.75 78 ALA A CA 1
ATOM 589 C C . ALA A 1 78 ? -20.913 1.767 -27.150 1.00 84.75 78 ALA A C 1
ATOM 591 O O . ALA A 1 78 ? -19.922 1.735 -26.417 1.00 84.75 78 ALA A O 1
ATOM 592 N N . ALA A 1 79 ? -21.050 2.682 -28.116 1.00 86.12 79 ALA A N 1
ATOM 593 C CA . ALA A 1 79 ? -20.064 3.730 -28.355 1.00 86.12 79 ALA A CA 1
ATOM 594 C C . ALA A 1 79 ? -19.941 4.688 -27.160 1.00 86.12 79 ALA A C 1
ATOM 596 O O . ALA A 1 79 ? -18.826 5.029 -26.766 1.00 86.12 79 ALA A O 1
ATOM 597 N N . GLN A 1 80 ? -21.062 5.087 -26.552 1.00 86.88 80 GLN A N 1
ATOM 598 C CA . GLN A 1 80 ? -21.066 5.959 -25.378 1.00 86.88 80 GLN A CA 1
ATOM 599 C C . GLN A 1 80 ? -20.401 5.282 -24.172 1.00 86.88 80 GLN A C 1
ATOM 601 O O . GLN A 1 80 ? -19.546 5.885 -23.529 1.00 86.88 80 GLN A O 1
ATOM 606 N N . PHE A 1 81 ? -20.720 4.011 -23.914 1.00 87.19 81 PHE A N 1
ATOM 607 C CA . PHE A 1 81 ? -20.087 3.228 -22.853 1.00 87.19 81 PHE A CA 1
ATOM 608 C C . PHE A 1 81 ? -18.567 3.118 -23.052 1.00 87.19 81 PHE A C 1
ATOM 610 O O . PHE A 1 81 ? -17.796 3.401 -22.133 1.00 87.19 81 PHE A O 1
ATOM 617 N N . ALA A 1 82 ? -18.121 2.783 -24.268 1.00 86.31 82 ALA A N 1
ATOM 618 C CA . ALA A 1 82 ? -16.699 2.716 -24.596 1.00 86.31 82 ALA A CA 1
ATOM 619 C C . ALA A 1 82 ? -15.990 4.067 -24.416 1.00 86.31 82 ALA A C 1
ATOM 621 O O . ALA A 1 82 ? -14.866 4.107 -23.919 1.00 86.31 82 ALA A O 1
ATOM 622 N N . GLN A 1 83 ? -16.640 5.175 -24.789 1.00 83.62 83 GLN A N 1
ATOM 623 C CA . GLN A 1 83 ? -16.091 6.522 -24.616 1.00 83.62 83 GLN A CA 1
ATOM 624 C C . GLN A 1 83 ? -15.957 6.913 -23.144 1.00 83.62 83 GLN A C 1
ATOM 626 O O . GLN A 1 83 ? -14.916 7.449 -22.767 1.00 83.62 83 GLN A O 1
ATOM 631 N N . THR A 1 84 ? -16.953 6.616 -22.306 1.00 87.62 84 THR A N 1
ATOM 632 C CA . THR A 1 84 ? -16.880 6.865 -20.858 1.00 87.62 84 THR A CA 1
ATOM 633 C C . THR A 1 84 ? -15.744 6.068 -20.219 1.00 87.62 84 THR A C 1
ATOM 635 O O . THR A 1 84 ? -14.923 6.641 -19.506 1.00 87.62 84 THR A O 1
ATOM 638 N N . MET A 1 85 ? -15.629 4.775 -20.536 1.00 85.38 85 MET A N 1
ATOM 639 C CA . MET A 1 85 ? -14.544 3.930 -20.024 1.00 85.38 85 MET A CA 1
ATOM 640 C C . MET A 1 85 ? -13.168 4.393 -20.518 1.00 85.38 85 MET A C 1
ATOM 642 O O . MET A 1 85 ? -12.220 4.452 -19.739 1.00 85.38 85 MET A O 1
ATOM 646 N N . ALA A 1 86 ? -13.055 4.789 -21.789 1.00 81.94 86 ALA A N 1
ATOM 647 C CA . ALA A 1 86 ? -11.827 5.367 -22.326 1.00 81.94 86 ALA A CA 1
ATOM 648 C C . ALA A 1 86 ? -11.471 6.703 -21.652 1.00 81.94 86 ALA A C 1
ATOM 650 O O . ALA A 1 86 ? -10.291 6.995 -21.485 1.00 81.94 86 ALA A O 1
ATOM 651 N N . GLY A 1 87 ? -12.463 7.510 -21.265 1.00 76.12 87 GLY A N 1
ATOM 652 C CA . GLY A 1 87 ? -12.271 8.739 -20.491 1.00 76.12 87 GLY A CA 1
ATOM 653 C C . GLY A 1 87 ? -11.657 8.462 -19.120 1.00 76.12 87 GLY A C 1
ATOM 654 O O . GLY A 1 87 ? -10.595 8.999 -18.821 1.00 76.12 87 GLY A O 1
ATOM 655 N N . ILE A 1 88 ? -12.257 7.546 -18.354 1.00 77.94 88 ILE A N 1
ATOM 656 C CA . ILE A 1 88 ? -11.777 7.137 -17.022 1.00 77.94 88 ILE A CA 1
ATOM 657 C C . ILE A 1 88 ? -10.338 6.605 -17.094 1.00 77.94 88 ILE A C 1
ATOM 659 O O . ILE A 1 88 ? -9.477 7.002 -16.313 1.00 77.94 88 ILE A O 1
ATOM 663 N N . LEU A 1 89 ? -10.045 5.742 -18.071 1.00 76.62 89 LEU A N 1
ATOM 664 C CA . LEU A 1 89 ? -8.701 5.179 -18.236 1.00 76.62 89 LEU A CA 1
ATOM 665 C C . LEU A 1 89 ? -7.662 6.230 -18.655 1.00 76.62 89 LEU A C 1
ATOM 667 O O . LEU A 1 89 ? -6.498 6.122 -18.272 1.00 76.62 89 LEU A O 1
ATOM 671 N N . ARG A 1 90 ? -8.056 7.254 -19.425 1.00 74.06 90 ARG A N 1
ATOM 672 C CA . ARG A 1 90 ? -7.168 8.372 -19.790 1.00 74.06 90 ARG A CA 1
ATOM 673 C C . ARG A 1 90 ? -6.899 9.306 -18.617 1.00 74.06 90 ARG A C 1
ATOM 675 O O . ARG A 1 90 ? -5.773 9.769 -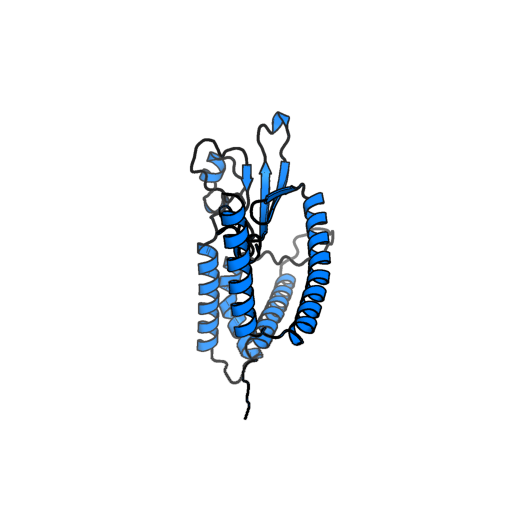18.484 1.00 74.06 90 ARG A O 1
ATOM 682 N N . GLU A 1 91 ? -7.892 9.568 -17.778 1.00 68.31 91 GLU A N 1
ATOM 683 C CA . GLU A 1 91 ? -7.740 10.391 -16.574 1.00 68.31 91 GLU A CA 1
ATOM 684 C C . GLU A 1 91 ? -6.771 9.723 -15.584 1.00 68.31 91 GLU A C 1
ATOM 686 O O . GLU A 1 91 ? -5.777 10.324 -15.184 1.00 68.31 91 GLU A O 1
ATOM 691 N N . GLN A 1 92 ? -6.924 8.414 -15.356 1.00 61.72 92 GLN A N 1
ATOM 692 C CA . GLN A 1 92 ? -5.958 7.620 -14.582 1.00 61.72 92 GLN A CA 1
ATOM 693 C C . GLN A 1 92 ? -4.552 7.581 -15.203 1.00 61.72 92 GLN A C 1
ATOM 695 O O . GLN A 1 92 ? -3.556 7.408 -14.500 1.00 61.72 92 GLN A O 1
ATOM 700 N N . GLN A 1 93 ? -4.438 7.720 -16.526 1.00 62.62 93 GLN A N 1
ATOM 701 C CA . GLN A 1 93 ? -3.143 7.819 -17.195 1.00 62.62 93 GLN A CA 1
ATOM 702 C C . GLN A 1 93 ? -2.477 9.185 -16.961 1.00 62.62 93 GLN A C 1
ATOM 704 O O . GLN A 1 93 ? -1.250 9.247 -16.903 1.00 62.62 93 GLN A O 1
ATOM 709 N N . GLN A 1 94 ? -3.253 10.263 -16.833 1.00 57.81 94 GLN A N 1
ATOM 710 C CA . GLN A 1 94 ? -2.739 11.622 -16.624 1.00 57.81 94 GLN A CA 1
ATOM 711 C C . GLN A 1 94 ? -2.205 11.844 -15.205 1.00 57.81 94 GLN A C 1
ATOM 713 O O . GLN A 1 94 ? -1.274 12.624 -15.028 1.00 57.81 94 GLN A O 1
ATOM 718 N N . GLU A 1 95 ? -2.725 11.118 -14.216 1.00 56.31 95 GLU A N 1
ATOM 719 C CA . GLU A 1 95 ? -2.235 11.164 -12.830 1.00 56.31 95 GLU A CA 1
ATOM 720 C C . GLU A 1 95 ? -0.973 10.316 -12.599 1.00 56.31 95 GLU A C 1
ATOM 722 O O . GLU A 1 95 ? -0.346 10.386 -11.541 1.00 56.31 95 GLU A O 1
ATOM 727 N N . ARG A 1 96 ? -0.556 9.514 -13.589 1.00 61.41 96 ARG A N 1
ATOM 728 C CA . ARG A 1 96 ? 0.660 8.703 -13.487 1.00 61.41 96 ARG A CA 1
ATOM 729 C C . ARG A 1 96 ? 1.898 9.517 -13.868 1.00 61.41 96 ARG A C 1
ATOM 731 O O . ARG A 1 96 ? 1.932 10.108 -14.949 1.00 61.41 96 ARG A O 1
ATOM 738 N N . PRO A 1 97 ? 2.968 9.491 -13.055 1.00 66.38 97 PRO A N 1
ATOM 739 C CA . PRO A 1 97 ? 4.216 10.145 -13.421 1.00 66.38 97 PRO A CA 1
ATOM 740 C C . PRO A 1 97 ? 4.789 9.561 -14.722 1.00 66.38 97 PRO A C 1
ATOM 742 O O . PRO A 1 97 ? 4.821 8.341 -14.905 1.00 66.38 97 PRO A O 1
ATOM 745 N N . LEU A 1 98 ? 5.282 10.423 -15.618 1.00 72.94 98 LEU A N 1
ATOM 746 C CA . LEU A 1 98 ? 5.921 9.986 -16.863 1.00 72.94 98 LEU A CA 1
ATOM 747 C C . LEU A 1 98 ? 7.190 9.178 -16.573 1.00 72.94 98 LEU A C 1
ATOM 749 O O . LEU A 1 98 ? 8.100 9.656 -15.887 1.00 72.94 98 LEU A O 1
ATOM 753 N N . THR A 1 99 ? 7.282 7.997 -17.181 1.00 77.69 99 THR A N 1
ATOM 754 C CA . THR A 1 99 ? 8.510 7.195 -17.219 1.00 77.69 99 THR A CA 1
ATOM 755 C C . THR A 1 99 ? 9.618 7.907 -18.000 1.00 77.69 99 THR A C 1
ATOM 757 O O . THR A 1 99 ? 9.360 8.740 -18.873 1.00 77.69 99 THR A O 1
ATOM 760 N N . ALA A 1 100 ? 10.875 7.550 -17.749 1.00 78.12 100 ALA A N 1
ATOM 761 C CA . ALA A 1 100 ? 12.018 8.114 -18.454 1.00 78.12 100 ALA A CA 1
ATOM 762 C C . ALA A 1 100 ? 11.953 7.830 -19.963 1.00 78.12 100 ALA A C 1
ATOM 764 O O . ALA A 1 100 ? 12.320 8.696 -20.753 1.00 78.12 100 ALA A O 1
ATOM 765 N N . ALA A 1 101 ? 11.408 6.675 -20.369 1.00 81.31 101 ALA A N 1
ATOM 766 C CA . ALA A 1 101 ? 11.139 6.381 -21.776 1.00 81.31 101 ALA A CA 1
ATOM 767 C C . ALA A 1 101 ? 10.141 7.367 -22.399 1.00 81.31 101 ALA A C 1
ATOM 769 O O . ALA A 1 101 ? 10.384 7.872 -23.493 1.00 81.31 101 ALA A O 1
ATOM 770 N N . GLN A 1 102 ? 9.058 7.697 -21.688 1.00 80.62 102 GLN A N 1
ATOM 771 C CA . GLN A 1 102 ? 8.072 8.686 -22.142 1.00 80.62 102 GLN A CA 1
ATOM 772 C C . GLN A 1 102 ? 8.641 10.113 -22.171 1.00 80.62 102 GLN A C 1
ATOM 774 O O . GLN A 1 102 ? 8.223 10.917 -23.000 1.00 80.62 102 GLN A O 1
ATOM 779 N N . ARG A 1 103 ? 9.622 10.425 -21.312 1.00 81.50 103 ARG A N 1
ATOM 780 C CA . ARG A 1 103 ? 10.371 11.699 -21.329 1.00 81.50 103 ARG A CA 1
ATOM 781 C C . ARG A 1 103 ? 11.422 11.765 -22.451 1.00 81.50 103 ARG A C 1
ATOM 783 O O . ARG A 1 103 ? 11.904 12.849 -22.773 1.00 81.50 103 ARG A O 1
ATOM 790 N N . GLY A 1 104 ? 11.752 10.631 -23.067 1.00 84.19 104 GLY A N 1
ATOM 791 C CA . GLY A 1 104 ? 12.586 10.532 -24.262 1.00 84.19 104 GLY A CA 1
ATOM 792 C C . GLY A 1 104 ? 14.049 10.161 -24.003 1.00 84.19 104 GLY A C 1
ATOM 793 O O . GLY A 1 104 ? 14.605 10.328 -22.917 1.00 84.19 104 GLY A O 1
ATOM 794 N N . THR A 1 105 ? 14.710 9.680 -25.055 1.00 83.56 105 THR A N 1
ATOM 795 C CA . THR A 1 105 ? 16.091 9.167 -25.008 1.00 83.56 105 THR A CA 1
ATOM 796 C C . THR A 1 105 ? 17.117 10.218 -24.586 1.00 83.56 105 THR A C 1
ATOM 798 O O . THR A 1 105 ? 18.073 9.885 -23.892 1.00 83.56 105 THR A O 1
ATOM 801 N N . ALA A 1 106 ? 16.910 11.491 -24.934 1.00 78.19 106 ALA A N 1
ATOM 802 C CA . ALA A 1 106 ? 17.775 12.590 -24.500 1.00 78.19 106 ALA A CA 1
ATOM 803 C C . ALA A 1 106 ? 17.724 12.805 -22.976 1.00 78.19 106 ALA A C 1
ATOM 805 O O . ALA A 1 106 ? 18.753 13.048 -22.347 1.00 78.19 106 ALA A O 1
ATOM 806 N N . TRP A 1 107 ? 16.541 12.668 -22.371 1.00 77.75 107 TRP A N 1
ATOM 807 C CA . TRP A 1 107 ? 16.361 12.736 -20.921 1.00 77.75 107 TRP A CA 1
ATOM 808 C C . TRP A 1 107 ? 17.033 11.551 -20.226 1.00 77.75 107 TRP A C 1
ATOM 810 O O . TRP A 1 107 ? 17.804 11.737 -19.285 1.00 77.75 107 TRP A O 1
ATOM 820 N N . MET A 1 108 ? 16.801 10.340 -20.744 1.00 78.44 108 MET A N 1
ATOM 821 C CA . MET A 1 108 ? 17.448 9.119 -20.258 1.00 78.44 108 MET A CA 1
ATOM 822 C C . MET A 1 108 ? 18.975 9.217 -20.327 1.00 78.44 108 MET A C 1
ATOM 824 O O . MET A 1 108 ? 19.647 8.866 -19.364 1.00 78.44 108 MET A O 1
ATOM 828 N N . ALA A 1 109 ? 19.526 9.733 -21.430 1.00 77.56 109 ALA A N 1
ATOM 829 C CA . ALA A 1 109 ? 20.966 9.903 -21.607 1.00 77.56 109 ALA A CA 1
ATOM 830 C C . ALA A 1 109 ? 21.555 10.946 -20.648 1.00 77.56 109 ALA A C 1
ATOM 832 O O . ALA A 1 109 ? 22.630 10.730 -20.095 1.00 77.56 109 ALA A O 1
ATOM 833 N N . LYS A 1 110 ? 20.843 12.056 -20.414 1.00 74.12 110 LYS A N 1
ATOM 834 C CA . LYS A 1 110 ? 21.271 13.115 -19.490 1.00 74.12 110 LYS A CA 1
ATOM 835 C C . LYS A 1 110 ? 21.403 12.617 -18.048 1.00 74.12 110 LYS A C 1
ATOM 837 O O . LYS A 1 110 ? 22.303 13.058 -17.341 1.00 74.12 110 LYS A O 1
ATOM 842 N N . TRP A 1 111 ? 20.506 11.731 -17.622 1.00 68.62 111 TRP A N 1
ATOM 843 C CA . TRP A 1 111 ? 20.386 11.313 -16.222 1.00 68.62 111 TRP A CA 1
ATOM 844 C C . TRP A 1 111 ? 20.779 9.851 -15.961 1.00 68.62 111 TRP A C 1
ATOM 846 O O . TRP A 1 111 ? 20.761 9.405 -14.819 1.00 68.62 111 TRP A O 1
ATOM 856 N N . GLY A 1 112 ? 21.137 9.091 -17.000 1.00 69.69 112 GLY A N 1
ATOM 857 C CA . GLY A 1 112 ? 21.463 7.667 -16.887 1.00 69.69 112 GLY A CA 1
ATOM 858 C C . GLY A 1 112 ? 20.281 6.796 -16.446 1.00 69.69 112 GLY A C 1
ATOM 859 O O . GLY A 1 112 ? 20.488 5.733 -15.861 1.00 69.69 112 GLY A O 1
ATOM 860 N N . CYS A 1 113 ? 19.044 7.245 -16.679 1.00 73.19 113 CYS A N 1
ATOM 861 C CA . CYS A 1 113 ? 17.853 6.585 -16.154 1.00 73.19 113 CYS A CA 1
ATOM 862 C C . CYS A 1 113 ? 17.501 5.311 -16.937 1.00 73.19 113 CYS A C 1
ATOM 864 O O . CYS A 1 113 ? 17.488 5.336 -18.174 1.00 73.19 113 CYS A O 1
ATOM 866 N N . PRO A 1 114 ? 17.095 4.222 -16.256 1.00 73.19 114 PRO A N 1
ATOM 867 C CA . PRO A 1 114 ? 16.417 3.119 -16.923 1.00 73.19 114 PRO A CA 1
ATOM 868 C C . PRO A 1 114 ? 15.050 3.575 -17.457 1.00 73.19 114 PRO A C 1
ATOM 870 O O . PRO A 1 114 ? 14.441 4.499 -16.920 1.00 73.19 114 PRO A O 1
ATOM 873 N N . SER A 1 115 ? 14.535 2.897 -18.487 1.00 77.62 115 SER A N 1
ATOM 874 C CA . SER A 1 115 ? 13.282 3.262 -19.174 1.00 77.62 115 SER A CA 1
ATOM 875 C C . SER A 1 115 ? 12.063 3.364 -18.253 1.00 77.62 115 SER A C 1
ATOM 877 O O . SER A 1 115 ? 11.163 4.146 -18.544 1.00 77.62 115 SER A O 1
ATOM 879 N N . PHE A 1 116 ? 12.048 2.620 -17.144 1.00 71.81 116 PHE A N 1
ATOM 880 C CA . PHE A 1 116 ? 10.960 2.594 -16.163 1.00 71.81 116 PHE A CA 1
ATOM 881 C C . PHE A 1 116 ? 11.075 3.649 -15.050 1.00 71.81 116 PHE A C 1
ATOM 883 O O . PHE A 1 116 ? 10.170 3.738 -14.226 1.00 71.81 116 PHE A O 1
ATOM 890 N N . CYS A 1 117 ? 12.172 4.414 -14.975 1.00 75.00 117 CYS A N 1
ATOM 891 C CA . CYS A 1 117 ? 12.347 5.417 -13.923 1.00 75.00 117 CYS A CA 1
ATOM 892 C C . CYS A 1 117 ? 11.244 6.476 -14.021 1.00 75.00 117 CYS A C 1
ATOM 894 O O . CYS A 1 117 ? 11.066 7.070 -15.080 1.00 75.00 117 CYS A O 1
ATOM 896 N N . THR A 1 118 ? 10.514 6.718 -12.934 1.00 73.38 118 THR A N 1
ATOM 897 C CA . THR A 1 118 ? 9.448 7.734 -12.875 1.00 73.38 118 THR A CA 1
ATOM 898 C C . THR A 1 118 ? 9.830 8.956 -12.040 1.00 73.38 118 THR A C 1
ATOM 900 O O . THR A 1 118 ? 9.008 9.850 -11.850 1.00 73.38 118 THR A O 1
ATOM 903 N N . VAL A 1 119 ? 11.065 9.001 -11.529 1.00 71.56 119 VAL A N 1
ATOM 904 C CA . VAL A 1 119 ? 11.559 10.069 -10.653 1.00 71.56 119 VAL A CA 1
ATOM 905 C C . VAL A 1 119 ? 11.709 11.379 -11.429 1.00 71.56 119 VAL A C 1
ATOM 907 O O . VAL A 1 119 ? 12.313 11.437 -12.503 1.00 71.56 119 VAL A O 1
ATOM 910 N N . GLU A 1 120 ? 11.180 12.459 -10.858 1.00 65.31 120 GLU A N 1
ATOM 911 C CA . GLU A 1 120 ? 11.392 13.812 -11.35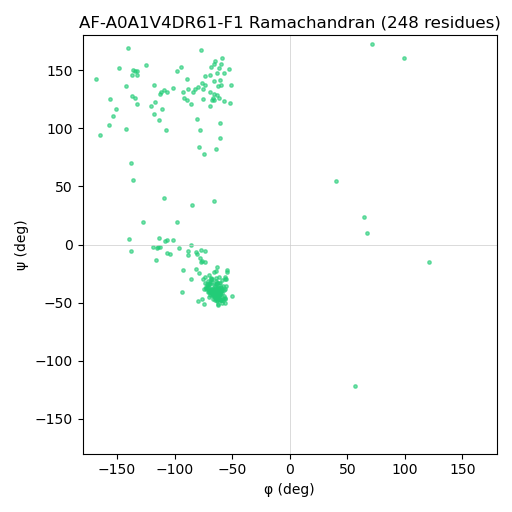8 1.00 65.31 120 GLU A CA 1
ATOM 912 C C . GLU A 1 120 ? 12.786 14.302 -10.940 1.00 65.31 120 GLU A C 1
ATOM 914 O O . GLU A 1 120 ? 13.011 14.742 -9.813 1.00 65.31 120 GLU A O 1
ATOM 919 N N . HIS A 1 121 ? 13.755 14.217 -11.851 1.00 61.12 121 HIS A N 1
ATOM 920 C CA . HIS A 1 121 ? 15.102 14.748 -11.628 1.00 61.12 121 HIS A CA 1
ATOM 921 C C . HIS A 1 121 ? 15.097 16.286 -11.736 1.00 61.12 121 HIS A C 1
ATOM 923 O O . HIS A 1 121 ? 15.458 16.857 -12.765 1.00 61.12 121 HIS A O 1
ATOM 929 N N . GLY A 1 122 ? 14.630 16.950 -10.673 1.00 47.53 122 GLY A N 1
ATOM 930 C CA . GLY A 1 122 ? 14.518 18.412 -10.560 1.00 47.53 122 GLY A CA 1
ATOM 931 C C . GLY A 1 122 ? 15.550 19.076 -9.639 1.00 47.53 122 GLY A C 1
ATOM 932 O O . GLY A 1 122 ? 15.628 20.302 -9.600 1.00 47.53 122 GLY A O 1
ATOM 933 N N . THR A 1 123 ? 16.364 18.305 -8.907 1.00 42.41 123 THR A N 1
ATOM 934 C CA . THR A 1 123 ? 17.347 18.853 -7.954 1.00 42.41 123 THR A CA 1
ATOM 935 C C . THR A 1 123 ? 18.692 18.126 -8.071 1.00 42.41 123 THR A C 1
ATOM 937 O O . THR A 1 123 ? 18.723 16.892 -8.023 1.00 42.41 123 THR A O 1
ATOM 940 N N . PRO A 1 124 ? 19.820 18.847 -8.233 1.00 36.75 124 PRO A N 1
ATOM 941 C CA . PRO A 1 124 ? 21.151 18.245 -8.195 1.00 36.75 124 PRO A CA 1
ATOM 942 C C . PRO A 1 124 ? 21.365 17.504 -6.865 1.00 36.75 124 PRO A C 1
ATOM 944 O O . PRO A 1 124 ? 21.222 18.107 -5.806 1.00 36.75 124 PRO A O 1
ATOM 947 N N . GLY A 1 125 ? 21.684 16.205 -6.920 1.00 41.69 125 GLY A N 1
ATOM 948 C CA . GLY A 1 125 ? 21.929 15.360 -5.738 1.00 41.69 125 GLY A CA 1
ATOM 949 C C . GLY A 1 125 ? 21.017 14.133 -5.602 1.00 41.69 125 GLY A C 1
ATOM 950 O O . GLY A 1 125 ? 21.365 13.206 -4.884 1.00 41.69 125 GLY A O 1
ATOM 951 N N . ALA A 1 126 ? 19.906 14.055 -6.342 1.00 50.75 126 ALA A N 1
ATOM 952 C CA . ALA A 1 126 ? 19.008 12.887 -6.361 1.00 50.75 126 ALA A CA 1
ATOM 953 C C . ALA A 1 126 ? 19.452 11.784 -7.357 1.00 50.75 126 ALA A C 1
ATOM 955 O O . ALA A 1 126 ? 18.625 11.173 -8.029 1.00 50.75 126 ALA A O 1
ATOM 956 N N . LEU A 1 127 ? 20.763 11.592 -7.538 1.00 52.56 127 LEU A N 1
ATOM 957 C CA . LEU A 1 127 ? 21.345 10.861 -8.679 1.00 52.56 127 LEU A CA 1
ATOM 958 C C . LEU A 1 127 ? 21.498 9.340 -8.479 1.00 52.56 127 LEU A C 1
ATOM 960 O O . LEU A 1 127 ? 21.813 8.639 -9.438 1.00 52.56 127 LEU A O 1
ATOM 964 N N . GLU A 1 128 ? 21.282 8.820 -7.269 1.00 61.22 128 GLU A N 1
ATOM 965 C CA . GLU A 1 128 ? 21.784 7.483 -6.889 1.00 61.22 128 GLU A CA 1
ATOM 966 C C . GLU A 1 128 ? 20.687 6.463 -6.524 1.00 61.22 128 GLU A C 1
ATOM 968 O O . GLU A 1 128 ? 20.969 5.294 -6.246 1.00 61.22 128 GLU A O 1
ATOM 973 N N . CYS A 1 129 ? 19.419 6.885 -6.545 1.00 62.41 129 CYS A N 1
ATOM 974 C CA . CYS A 1 129 ? 18.272 6.040 -6.231 1.00 62.41 129 CYS A CA 1
ATOM 975 C C . CYS A 1 129 ? 17.186 6.207 -7.298 1.00 62.41 129 CYS A C 1
ATOM 977 O O . CYS A 1 129 ? 16.689 7.310 -7.526 1.00 62.41 129 CYS A O 1
ATOM 979 N N . HIS A 1 130 ? 16.819 5.107 -7.956 1.00 73.62 130 HIS A N 1
ATOM 980 C CA . HIS A 1 130 ? 15.764 5.072 -8.972 1.00 73.62 130 HIS A CA 1
ATOM 981 C C . HIS A 1 130 ? 14.569 4.320 -8.411 1.00 73.62 130 HIS A C 1
ATOM 983 O O . HIS A 1 130 ? 14.741 3.217 -7.896 1.00 73.62 130 HIS A O 1
ATOM 989 N N . SER A 1 131 ? 13.367 4.868 -8.555 1.00 75.12 131 SER A N 1
ATOM 990 C CA . SER A 1 131 ? 12.143 4.214 -8.102 1.00 75.12 131 SER A CA 1
ATOM 991 C C . SER A 1 131 ? 11.111 4.078 -9.215 1.00 75.12 131 SER A C 1
ATOM 993 O O . SER A 1 131 ? 11.095 4.849 -10.181 1.00 75.12 131 SER A O 1
ATOM 995 N N . THR A 1 132 ? 10.241 3.080 -9.074 1.00 71.19 132 THR A N 1
ATOM 996 C CA . THR A 1 132 ? 8.937 3.085 -9.746 1.00 71.19 132 THR A CA 1
ATOM 997 C C . THR A 1 132 ? 7.984 4.029 -9.016 1.00 71.19 132 THR A C 1
ATOM 999 O O . THR A 1 132 ? 8.244 4.422 -7.877 1.00 71.19 132 THR A O 1
ATOM 1002 N N . ALA A 1 133 ? 6.848 4.349 -9.639 1.00 75.75 133 ALA A N 1
ATOM 1003 C CA . ALA A 1 133 ? 5.728 4.933 -8.913 1.00 75.75 133 ALA A CA 1
ATOM 1004 C C . ALA A 1 133 ? 5.262 3.953 -7.814 1.00 75.75 133 ALA A C 1
ATOM 1006 O O . ALA A 1 133 ? 5.278 2.735 -8.058 1.00 75.75 133 ALA A O 1
ATOM 1007 N N . PRO A 1 134 ? 4.881 4.448 -6.626 1.00 80.75 134 PRO A N 1
ATOM 1008 C CA . PRO A 1 134 ? 4.341 3.600 -5.580 1.00 80.75 134 PRO A CA 1
ATOM 1009 C C . PRO A 1 134 ? 2.962 3.062 -5.951 1.00 80.75 134 PRO A C 1
ATOM 1011 O O . PRO A 1 134 ? 2.157 3.725 -6.604 1.00 80.75 134 PRO A O 1
ATOM 1014 N N . VAL A 1 135 ? 2.699 1.835 -5.514 1.00 84.50 135 VAL A N 1
ATOM 1015 C CA . VAL A 1 135 ? 1.346 1.302 -5.362 1.00 84.50 135 VAL A CA 1
ATOM 1016 C C . VAL A 1 135 ? 0.923 1.580 -3.929 1.00 84.50 135 VAL A C 1
ATOM 1018 O O . VAL A 1 135 ? 1.680 1.284 -3.006 1.00 84.50 135 VAL A O 1
ATOM 1021 N N . GLU A 1 136 ? -0.265 2.140 -3.741 1.00 89.06 136 GLU A N 1
ATOM 1022 C CA . GLU A 1 136 ? -0.718 2.653 -2.449 1.00 89.06 136 GLU A CA 1
ATOM 1023 C C . GLU A 1 136 ? -2.134 2.174 -2.135 1.00 89.06 136 GLU A C 1
ATOM 1025 O O . GLU A 1 136 ? -2.957 1.981 -3.034 1.00 89.06 136 GLU A O 1
ATOM 1030 N N . THR A 1 137 ? -2.435 1.995 -0.851 1.00 89.12 137 THR A N 1
ATOM 1031 C CA . THR A 1 137 ? -3.815 1.818 -0.394 1.00 89.12 137 THR A CA 1
ATOM 1032 C C . THR A 1 137 ? -4.567 3.144 -0.450 1.00 89.12 137 THR A C 1
ATOM 1034 O O . THR A 1 137 ? -4.014 4.193 -0.124 1.00 89.12 137 THR A O 1
ATOM 1037 N N . THR A 1 138 ? -5.859 3.100 -0.777 1.00 90.88 138 THR A N 1
ATOM 1038 C CA . THR A 1 138 ? -6.728 4.284 -0.664 1.00 90.88 138 THR A CA 1
ATOM 1039 C C . THR A 1 138 ? -6.875 4.734 0.791 1.00 90.88 138 THR A C 1
ATOM 1041 O O . THR A 1 138 ? -6.840 5.932 1.059 1.00 90.88 138 THR A O 1
ATOM 1044 N N . LEU A 1 139 ? -6.981 3.769 1.714 1.00 89.06 139 LEU A N 1
ATOM 1045 C CA . LEU A 1 139 ? -7.045 4.006 3.156 1.00 89.06 139 LEU A CA 1
ATOM 10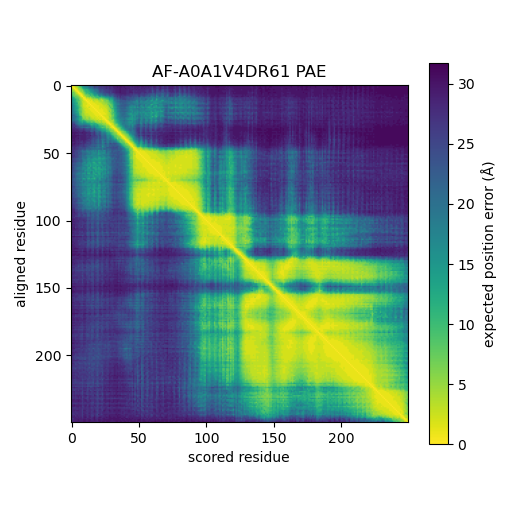46 C C . LEU A 1 139 ? -5.761 4.684 3.647 1.00 89.06 139 LEU A C 1
ATOM 1048 O O . LEU A 1 139 ? -4.657 4.283 3.252 1.00 89.06 139 LEU A O 1
ATOM 1052 N N . LYS A 1 140 ? -5.905 5.688 4.508 1.00 88.94 140 LYS A N 1
ATOM 1053 C CA . LYS A 1 140 ? -4.819 6.449 5.128 1.00 88.94 140 LYS A CA 1
ATOM 1054 C C . LYS A 1 140 ? -4.458 5.883 6.492 1.00 88.94 140 LYS A C 1
ATOM 1056 O O . LYS A 1 140 ? -5.277 5.284 7.181 1.00 88.94 140 LYS A O 1
ATOM 1061 N N . ALA A 1 141 ? -3.207 6.080 6.895 1.00 86.25 141 ALA A N 1
ATOM 1062 C CA . ALA A 1 141 ? -2.707 5.580 8.171 1.00 86.25 141 ALA A CA 1
ATOM 1063 C C . ALA A 1 141 ? -3.457 6.189 9.372 1.00 86.25 141 ALA A C 1
ATOM 1065 O O . ALA A 1 141 ? -3.733 5.488 10.340 1.00 86.25 141 ALA A O 1
ATOM 1066 N N . SER A 1 142 ? -3.841 7.464 9.289 1.00 84.69 142 SER A N 1
ATOM 1067 C CA . SER A 1 142 ? -4.641 8.154 10.312 1.00 84.69 142 SER A CA 1
ATOM 1068 C C . SER A 1 142 ? -6.059 7.607 10.473 1.00 84.69 142 SER A C 1
ATOM 1070 O O . SER A 1 142 ? -6.638 7.757 11.541 1.00 84.69 142 SER A O 1
ATOM 1072 N N . GLU A 1 143 ? -6.625 6.961 9.450 1.00 84.81 143 GLU A N 1
ATOM 1073 C CA . GLU A 1 143 ? -7.979 6.391 9.513 1.00 84.81 143 GLU A CA 1
ATOM 1074 C C . GLU A 1 143 ? -8.023 5.070 10.296 1.00 84.81 143 GLU A C 1
ATOM 1076 O O . GLU A 1 143 ? -9.097 4.615 10.681 1.00 84.81 143 GLU A O 1
ATOM 1081 N N . VAL A 1 144 ? -6.863 4.453 10.540 1.00 84.25 144 VAL A N 1
ATOM 1082 C CA . VAL A 1 144 ? -6.734 3.184 11.276 1.00 84.25 144 VAL A CA 1
ATOM 1083 C C . VAL A 1 144 ? -5.953 3.313 12.583 1.00 84.25 144 VAL A C 1
ATOM 1085 O O . VAL A 1 144 ? -5.969 2.392 13.398 1.00 84.25 144 VAL A O 1
ATOM 1088 N N . ASP A 1 145 ? -5.254 4.428 12.794 1.00 81.38 145 ASP A N 1
ATOM 1089 C CA . ASP A 1 145 ? -4.483 4.674 14.008 1.00 81.38 145 ASP A CA 1
ATOM 1090 C C . ASP A 1 145 ? -5.390 5.149 15.153 1.00 81.38 145 ASP A C 1
ATOM 1092 O O . ASP A 1 145 ? -5.860 6.285 15.182 1.00 81.38 145 ASP A O 1
ATOM 1096 N N . CYS A 1 146 ? -5.610 4.281 16.141 1.00 72.50 146 CYS A N 1
ATOM 1097 C CA . CYS A 1 146 ? -6.403 4.596 17.328 1.00 72.50 146 CYS A CA 1
ATOM 1098 C C . CYS A 1 146 ? -5.598 5.277 18.450 1.00 72.50 146 CYS A C 1
ATOM 1100 O O . CYS A 1 146 ? -6.154 5.560 19.510 1.00 72.50 146 CYS A O 1
ATOM 1102 N N . SER A 1 147 ? -4.292 5.506 18.270 1.00 72.31 147 SER A N 1
ATOM 1103 C CA . SER A 1 147 ? -3.425 6.057 19.323 1.00 72.31 147 SER A CA 1
ATOM 1104 C C . SER A 1 147 ? -3.573 7.571 19.521 1.00 72.31 147 SER A C 1
ATOM 1106 O O . SER A 1 147 ? -3.053 8.114 20.496 1.00 72.31 147 SER A O 1
ATOM 1108 N N . GLY A 1 148 ? -4.263 8.266 18.607 1.00 59.38 148 GLY A N 1
ATOM 1109 C CA . GLY A 1 148 ? -4.391 9.728 18.617 1.00 59.38 148 GLY A CA 1
ATOM 1110 C C . GLY A 1 148 ? -3.070 10.467 18.354 1.00 59.38 148 GLY A C 1
ATOM 1111 O O . GLY A 1 148 ? -3.004 11.682 18.527 1.00 59.38 148 GLY A O 1
ATOM 1112 N N . TYR A 1 149 ? -2.016 9.751 17.947 1.00 54.94 149 TYR A N 1
ATOM 1113 C CA . TYR A 1 149 ? -0.646 10.253 17.824 1.00 54.94 149 TYR A CA 1
ATOM 1114 C C . TYR A 1 149 ? -0.208 10.380 16.353 1.00 54.94 149 TYR A C 1
ATOM 1116 O O . TYR A 1 149 ? 0.926 10.071 15.997 1.00 54.94 149 TYR A O 1
ATOM 1124 N N . SER A 1 150 ? -1.088 10.840 15.460 1.00 54.41 150 SER A N 1
ATOM 1125 C CA . SER A 1 150 ? -0.840 10.769 14.011 1.00 54.41 150 SER A CA 1
ATOM 1126 C C . SER A 1 150 ? -0.299 12.051 13.370 1.00 54.41 150 SER A C 1
ATOM 1128 O O . SER A 1 150 ? -0.365 12.176 12.148 1.00 54.41 150 SER A O 1
ATOM 1130 N N . ALA A 1 151 ? 0.280 12.988 14.131 1.00 57.09 151 ALA A N 1
ATOM 1131 C CA . ALA A 1 151 ? 0.762 14.270 13.585 1.00 57.09 151 ALA A CA 1
ATOM 1132 C C . ALA A 1 151 ? 1.757 14.120 12.408 1.00 57.09 151 ALA A C 1
ATOM 1134 O O . ALA A 1 151 ? 1.885 15.021 11.586 1.00 57.09 151 ALA A O 1
ATOM 1135 N N . ASN A 1 152 ? 2.427 12.968 12.289 1.00 58.81 152 ASN A N 1
ATOM 1136 C CA . ASN A 1 152 ? 3.408 12.690 11.234 1.00 58.81 152 ASN A CA 1
ATOM 1137 C C . ASN A 1 152 ? 2.873 11.811 10.084 1.00 58.81 152 ASN A C 1
ATOM 1139 O O . ASN A 1 152 ? 3.649 11.442 9.203 1.00 58.81 152 ASN A O 1
ATOM 1143 N N . GLY A 1 153 ? 1.585 11.444 10.086 1.00 60.97 153 GLY A N 1
ATOM 1144 C CA . GLY A 1 153 ? 1.036 10.427 9.179 1.00 60.97 153 GLY A CA 1
ATOM 1145 C C . GLY A 1 153 ? -0.342 10.718 8.587 1.00 60.97 153 GLY A C 1
ATOM 1146 O O . GLY A 1 153 ? -0.855 9.865 7.869 1.00 60.97 153 GLY A O 1
ATOM 1147 N N . GLU A 1 154 ? -0.935 11.892 8.834 1.00 69.31 154 GLU A N 1
ATOM 1148 C CA . GLU A 1 154 ? -2.326 12.192 8.444 1.00 69.31 154 GLU A CA 1
ATOM 1149 C C . GLU A 1 154 ? -2.633 12.025 6.950 1.00 69.31 154 GLU A C 1
ATOM 1151 O O . GLU A 1 154 ? -3.756 11.687 6.589 1.00 69.31 154 GLU A O 1
ATOM 1156 N N . SER A 1 155 ? -1.644 12.237 6.080 1.00 77.69 155 SER A N 1
ATOM 1157 C CA . SER A 1 155 ? -1.800 12.110 4.624 1.00 77.69 155 SER A CA 1
ATOM 1158 C C . SER A 1 155 ? -1.197 10.830 4.042 1.00 77.69 155 SER A C 1
ATOM 1160 O O . SER A 1 155 ? -1.414 10.528 2.860 1.00 77.69 155 SER A O 1
ATOM 1162 N N . LEU A 1 156 ? -0.456 10.065 4.851 1.00 84.19 156 LEU A N 1
ATOM 1163 C CA . LEU A 1 156 ? 0.253 8.884 4.377 1.00 84.19 156 LEU A CA 1
ATOM 1164 C C . LEU A 1 156 ? -0.737 7.746 4.102 1.00 84.19 156 LEU A C 1
ATOM 1166 O O . LEU A 1 156 ? -1.639 7.504 4.911 1.00 84.19 156 LEU A O 1
ATOM 1170 N N . PRO A 1 157 ? -0.582 7.017 2.984 1.00 87.50 157 PRO A N 1
ATOM 1171 C CA . PRO A 1 157 ? -1.314 5.777 2.776 1.00 87.50 157 PRO A CA 1
ATOM 1172 C C . PRO A 1 157 ? -1.045 4.796 3.917 1.00 87.50 157 PRO A C 1
ATOM 1174 O O . PRO A 1 157 ? 0.052 4.755 4.478 1.00 87.50 157 PRO A O 1
ATOM 1177 N N . TRP A 1 158 ? -2.040 3.976 4.241 1.00 89.06 158 TRP A N 1
ATOM 1178 C CA . TRP A 1 158 ? -1.883 2.920 5.232 1.00 89.06 158 TRP A CA 1
ATOM 1179 C C . TRP A 1 158 ? -0.769 1.946 4.835 1.00 89.06 158 TRP A C 1
ATOM 1181 O O . TRP A 1 158 ? 0.068 1.607 5.673 1.00 89.06 158 TRP A O 1
ATOM 1191 N N . MET A 1 159 ? -0.692 1.568 3.554 1.00 92.75 159 MET A N 1
ATOM 1192 C CA . MET A 1 159 ? 0.433 0.816 2.999 1.00 92.75 159 MET A CA 1
ATOM 1193 C C . MET A 1 159 ? 0.860 1.344 1.629 1.00 92.75 159 MET A C 1
ATOM 1195 O O . MET A 1 159 ? 0.026 1.743 0.813 1.00 92.75 159 MET A O 1
ATOM 1199 N N . THR A 1 160 ? 2.163 1.276 1.353 1.00 92.31 160 THR A N 1
ATOM 1200 C CA . THR A 1 160 ? 2.749 1.589 0.042 1.00 92.31 160 THR A CA 1
ATOM 1201 C C . THR A 1 160 ? 3.800 0.559 -0.352 1.00 92.31 160 THR A C 1
ATOM 1203 O O . THR A 1 160 ? 4.467 -0.020 0.503 1.00 92.31 160 THR A O 1
ATOM 1206 N N . ALA A 1 161 ? 3.980 0.320 -1.647 1.00 92.50 161 ALA A N 1
ATOM 1207 C CA . ALA A 1 161 ? 5.064 -0.514 -2.149 1.00 92.50 161 ALA A CA 1
ATOM 1208 C C . ALA A 1 161 ? 5.638 0.043 -3.452 1.00 92.50 161 ALA A C 1
ATOM 1210 O O . ALA A 1 161 ? 4.894 0.407 -4.360 1.00 92.50 161 ALA A O 1
ATOM 1211 N N . GLN A 1 162 ? 6.964 0.063 -3.574 1.00 89.25 162 GLN A N 1
ATOM 1212 C CA . GLN A 1 162 ? 7.646 0.469 -4.804 1.00 89.25 162 GLN A CA 1
ATOM 1213 C C . GLN A 1 162 ? 8.963 -0.274 -4.999 1.00 89.25 162 GLN A C 1
ATOM 1215 O O . GLN A 1 162 ? 9.625 -0.668 -4.038 1.00 89.25 162 GLN A O 1
ATOM 1220 N N . VAL A 1 163 ? 9.367 -0.447 -6.255 1.00 85.19 163 VAL A N 1
ATOM 1221 C CA . VAL A 1 163 ? 10.688 -0.988 -6.579 1.00 85.19 163 VAL A CA 1
ATOM 1222 C C . VAL A 1 163 ? 11.705 0.135 -6.502 1.00 85.19 163 VAL A C 1
ATOM 1224 O O . VAL A 1 163 ? 11.491 1.205 -7.068 1.00 85.19 163 VAL A O 1
ATOM 1227 N N . ILE A 1 164 ? 12.829 -0.146 -5.851 1.00 84.94 164 ILE A N 1
ATOM 1228 C CA . ILE A 1 164 ? 13.987 0.732 -5.760 1.00 84.94 164 ILE A CA 1
ATOM 1229 C C . ILE A 1 164 ? 15.195 0.069 -6.401 1.00 84.94 164 ILE A C 1
ATOM 1231 O O . ILE A 1 164 ? 15.479 -1.108 -6.183 1.00 84.94 164 ILE A O 1
ATOM 1235 N N . VAL A 1 165 ? 15.954 0.844 -7.160 1.00 82.62 165 VAL A N 1
ATOM 1236 C CA . VAL A 1 165 ? 17.287 0.483 -7.617 1.00 82.62 165 VAL A CA 1
ATOM 1237 C C . VAL A 1 165 ? 18.271 1.492 -7.052 1.00 82.62 165 VAL A C 1
ATOM 1239 O O . VAL A 1 165 ? 18.275 2.650 -7.462 1.00 82.62 165 VAL A O 1
ATOM 1242 N N . ASN A 1 166 ? 19.122 1.032 -6.140 1.00 82.19 166 ASN A N 1
ATOM 1243 C CA . ASN A 1 166 ? 20.244 1.805 -5.633 1.00 82.19 166 ASN A CA 1
ATOM 1244 C C . ASN A 1 166 ? 21.486 1.502 -6.484 1.00 82.19 166 ASN A C 1
ATOM 1246 O O . ASN A 1 166 ? 21.848 0.335 -6.689 1.00 82.19 166 ASN A O 1
ATOM 1250 N N . ASN A 1 167 ? 22.105 2.553 -7.013 1.00 75.56 167 ASN A N 1
ATOM 1251 C CA . ASN A 1 167 ? 23.362 2.482 -7.748 1.00 75.56 167 ASN A CA 1
ATOM 1252 C C . ASN A 1 167 ? 24.428 3.454 -7.213 1.00 75.56 167 ASN A C 1
ATOM 1254 O O . ASN A 1 167 ? 25.391 3.720 -7.940 1.00 75.56 167 ASN A O 1
ATOM 1258 N N . ASP A 1 168 ? 24.285 3.941 -5.972 1.00 76.25 168 ASP A N 1
ATOM 1259 C CA . ASP A 1 168 ? 25.336 4.692 -5.276 1.00 76.25 168 ASP A CA 1
ATOM 1260 C C . ASP A 1 168 ? 26.638 3.888 -5.312 1.00 76.25 168 ASP A C 1
ATOM 1262 O O . ASP A 1 168 ? 26.688 2.730 -4.885 1.00 76.25 168 ASP A O 1
ATOM 1266 N N . LYS A 1 169 ? 27.684 4.504 -5.875 1.00 72.31 169 LYS A N 1
ATOM 1267 C CA . LYS A 1 169 ? 29.032 3.934 -6.018 1.00 72.31 169 LYS A CA 1
ATOM 1268 C C . LYS A 1 169 ? 28.987 2.455 -6.400 1.00 72.31 169 LYS A C 1
ATOM 1270 O O . LYS A 1 169 ? 29.583 1.608 -5.733 1.00 72.31 169 LYS A O 1
ATOM 1275 N N . ALA A 1 170 ? 28.288 2.133 -7.489 1.00 75.06 170 ALA A N 1
ATOM 1276 C CA . ALA A 1 170 ? 28.076 0.752 -7.922 1.00 75.06 170 ALA A CA 1
ATOM 1277 C C . ALA A 1 170 ? 29.379 -0.058 -8.098 1.00 75.06 170 ALA A C 1
ATOM 1279 O O . ALA A 1 170 ? 29.355 -1.280 -7.988 1.00 75.06 170 ALA A O 1
ATOM 1280 N N . GLN A 1 171 ? 30.525 0.594 -8.331 1.00 67.69 171 GLN A N 1
ATOM 1281 C CA . GLN A 1 171 ? 31.834 -0.067 -8.372 1.00 67.69 171 GLN A CA 1
ATOM 1282 C C . GLN A 1 171 ? 32.281 -0.605 -6.999 1.00 67.69 171 GLN A C 1
ATOM 1284 O O . GLN A 1 171 ? 33.016 -1.586 -6.950 1.00 67.69 171 GLN A O 1
ATOM 1289 N N . ALA A 1 172 ? 31.855 0.027 -5.902 1.00 76.06 172 ALA A N 1
ATOM 1290 C CA . ALA A 1 172 ? 32.169 -0.371 -4.531 1.00 76.06 172 ALA A CA 1
ATOM 1291 C C . ALA A 1 172 ? 31.090 -1.282 -3.921 1.00 76.06 172 ALA A C 1
ATOM 1293 O O . ALA A 1 172 ? 31.424 -2.251 -3.244 1.00 76.06 172 ALA A O 1
ATOM 1294 N N . TYR A 1 173 ? 29.807 -0.989 -4.165 1.00 81.38 173 TYR A N 1
ATOM 1295 C CA . TYR A 1 173 ? 28.684 -1.648 -3.475 1.00 81.38 173 TYR A CA 1
ATOM 1296 C C . TYR A 1 173 ? 27.792 -2.509 -4.378 1.00 81.38 173 TYR A C 1
ATOM 1298 O O . TYR A 1 173 ? 26.860 -3.165 -3.901 1.00 81.38 173 TYR A O 1
ATOM 1306 N N . GLY A 1 174 ? 28.082 -2.537 -5.680 1.00 76.62 174 GLY A N 1
ATOM 1307 C CA . GLY A 1 174 ? 27.225 -3.161 -6.678 1.00 76.62 174 GLY A CA 1
ATOM 1308 C C . GLY A 1 174 ? 25.935 -2.376 -6.924 1.00 76.62 174 GLY A C 1
ATOM 1309 O O . GLY A 1 174 ? 25.606 -1.410 -6.240 1.00 76.62 174 GLY A O 1
ATOM 1310 N N . ARG A 1 175 ? 25.174 -2.807 -7.930 1.00 83.50 175 ARG A N 1
ATOM 1311 C CA . ARG A 1 175 ? 23.814 -2.316 -8.183 1.00 83.50 175 ARG A CA 1
ATOM 1312 C C . ARG A 1 175 ? 22.830 -3.177 -7.399 1.00 83.50 175 ARG A C 1
ATOM 1314 O O . ARG A 1 175 ? 22.780 -4.386 -7.616 1.00 83.50 175 ARG A O 1
ATOM 1321 N N . GLN A 1 176 ? 22.008 -2.566 -6.553 1.00 85.06 176 GLN A N 1
ATOM 1322 C CA . GLN A 1 176 ? 21.044 -3.282 -5.717 1.00 85.06 176 GLN A CA 1
ATOM 1323 C C . GLN A 1 176 ? 19.619 -2.965 -6.156 1.00 85.06 176 GLN A C 1
ATOM 1325 O O . GLN A 1 176 ? 19.250 -1.806 -6.303 1.00 85.06 176 GLN A O 1
ATOM 1330 N N . THR A 1 177 ? 18.805 -3.995 -6.372 1.00 86.94 177 THR A N 1
ATOM 1331 C CA . THR A 1 177 ? 17.359 -3.848 -6.577 1.00 86.94 177 THR A CA 1
ATOM 1332 C C . THR A 1 177 ? 16.649 -4.328 -5.325 1.00 86.94 177 THR A C 1
ATOM 1334 O O . THR A 1 177 ? 16.962 -5.407 -4.826 1.00 86.94 177 THR A O 1
ATOM 1337 N N . LYS A 1 178 ? 15.721 -3.522 -4.820 1.00 91.94 178 LYS A N 1
ATOM 1338 C CA . LYS A 1 178 ? 14.992 -3.730 -3.573 1.00 91.94 178 LYS A CA 1
ATOM 1339 C C . LYS A 1 178 ? 13.529 -3.327 -3.748 1.00 91.94 178 LYS A C 1
ATOM 1341 O O . LYS A 1 178 ? 13.151 -2.734 -4.758 1.00 91.94 178 LYS A O 1
ATOM 1346 N N . VAL A 1 179 ? 12.709 -3.668 -2.770 1.00 93.00 179 VAL A N 1
ATOM 1347 C CA . VAL A 1 179 ? 11.328 -3.224 -2.635 1.00 93.00 179 VAL A CA 1
ATOM 1348 C C . VAL A 1 179 ? 11.244 -2.423 -1.351 1.00 93.00 179 VAL A C 1
ATOM 1350 O O . VAL A 1 179 ? 11.564 -2.931 -0.278 1.00 93.00 179 VAL A O 1
ATOM 1353 N N . TRP A 1 180 ? 10.809 -1.179 -1.473 1.00 93.81 180 TRP A N 1
ATOM 1354 C CA . TRP A 1 180 ? 10.402 -0.389 -0.326 1.00 93.81 180 TRP A CA 1
ATOM 1355 C C . TRP A 1 180 ? 8.946 -0.698 -0.018 1.00 93.81 180 TRP A C 1
ATOM 1357 O O . TRP A 1 180 ? 8.097 -0.530 -0.890 1.00 93.81 180 TRP A O 1
ATOM 1367 N N . LEU A 1 181 ? 8.681 -1.175 1.197 1.00 94.62 181 LEU A N 1
ATOM 1368 C CA . LEU A 1 181 ? 7.344 -1.443 1.721 1.00 94.62 181 LEU A CA 1
ATOM 1369 C C . LEU A 1 181 ? 7.073 -0.468 2.870 1.00 94.62 181 LEU A C 1
ATOM 1371 O O . LEU A 1 181 ? 7.667 -0.595 3.942 1.00 94.62 181 LEU A O 1
ATOM 1375 N N . GLY A 1 182 ? 6.212 0.514 2.629 1.00 90.88 182 GLY A N 1
ATOM 1376 C CA . GLY A 1 182 ? 5.756 1.472 3.628 1.00 90.88 182 GLY A CA 1
ATOM 1377 C C . GLY A 1 182 ? 4.516 0.975 4.368 1.00 90.88 182 GLY A C 1
ATOM 1378 O O . GLY A 1 182 ? 3.636 0.358 3.764 1.00 90.88 182 GLY A O 1
ATOM 1379 N N . TYR A 1 183 ? 4.441 1.249 5.669 1.00 88.12 183 TYR A N 1
ATOM 1380 C CA . TYR A 1 183 ? 3.259 1.021 6.503 1.00 88.12 183 TYR A CA 1
ATOM 1381 C C . TYR A 1 183 ? 3.123 2.170 7.509 1.00 88.12 183 TYR A C 1
ATOM 1383 O O . TYR A 1 183 ? 3.838 2.247 8.512 1.00 88.12 183 TYR A O 1
ATOM 1391 N N . GLY A 1 184 ? 2.245 3.122 7.187 1.00 83.44 184 GLY A N 1
ATOM 1392 C CA . GLY A 1 184 ? 2.195 4.421 7.854 1.00 83.44 184 GLY A CA 1
ATOM 1393 C C . GLY A 1 184 ? 3.538 5.154 7.782 1.00 83.44 184 GLY A C 1
ATOM 1394 O O . GLY A 1 184 ? 4.062 5.403 6.700 1.00 83.44 184 GLY A O 1
ATOM 1395 N N . VAL A 1 185 ? 4.106 5.492 8.941 1.00 83.25 185 VAL A N 1
ATOM 1396 C CA . VAL A 1 185 ? 5.382 6.228 9.052 1.00 83.25 185 VAL A CA 1
ATOM 1397 C C . VAL A 1 185 ? 6.625 5.344 8.911 1.00 83.25 185 VAL A C 1
ATOM 1399 O O . VAL A 1 185 ? 7.749 5.845 8.904 1.00 83.25 185 VAL A O 1
ATOM 1402 N N . HIS A 1 186 ? 6.450 4.026 8.841 1.00 86.69 186 HIS A N 1
ATOM 1403 C CA . HIS A 1 186 ? 7.554 3.080 8.781 1.00 86.69 186 HIS A CA 1
ATOM 1404 C C . HIS A 1 186 ? 7.834 2.639 7.348 1.00 86.69 186 HIS A C 1
ATOM 1406 O O . HIS A 1 186 ? 6.929 2.534 6.521 1.00 86.69 186 HIS A O 1
ATOM 1412 N N . LEU A 1 187 ? 9.101 2.330 7.076 1.00 88.62 187 LEU A N 1
ATOM 1413 C CA . LEU A 1 187 ? 9.579 1.889 5.773 1.00 88.62 187 LEU A CA 1
ATOM 1414 C C . LEU A 1 187 ? 10.495 0.678 5.946 1.00 88.62 187 LEU A C 1
ATOM 1416 O O . LEU A 1 187 ? 11.476 0.737 6.688 1.00 88.62 187 LEU A O 1
ATOM 1420 N N . ALA A 1 188 ? 10.189 -0.411 5.249 1.00 92.69 188 ALA A N 1
ATOM 1421 C CA . ALA A 1 188 ? 11.064 -1.569 5.136 1.00 92.69 188 ALA A CA 1
ATOM 1422 C C . ALA A 1 188 ? 11.790 -1.554 3.786 1.00 92.69 188 ALA A C 1
ATOM 1424 O O . ALA A 1 188 ? 11.163 -1.344 2.750 1.00 92.69 188 ALA A O 1
ATOM 1425 N N . ASP A 1 189 ? 13.098 -1.817 3.801 1.00 93.50 189 ASP A N 1
ATOM 1426 C CA . ASP A 1 189 ? 13.938 -1.916 2.606 1.00 93.50 189 ASP A CA 1
ATOM 1427 C C . ASP A 1 189 ? 14.322 -3.380 2.345 1.00 93.50 189 ASP A C 1
ATOM 1429 O O . ASP A 1 189 ? 15.227 -3.919 2.983 1.00 93.50 189 ASP A O 1
ATOM 1433 N N . LEU A 1 190 ? 13.599 -4.045 1.440 1.00 96.06 190 LEU A N 1
ATOM 1434 C CA . LEU A 1 190 ? 13.621 -5.502 1.299 1.00 96.06 190 LEU A CA 1
ATOM 1435 C C . LEU A 1 190 ? 14.273 -5.955 -0.016 1.00 96.06 190 LEU A C 1
ATOM 1437 O O . LEU A 1 190 ? 13.861 -5.521 -1.094 1.00 96.06 190 LEU A O 1
ATOM 1441 N N . PRO A 1 191 ? 15.216 -6.912 0.002 1.00 95.88 191 PRO A N 1
ATOM 1442 C CA . PRO A 1 191 ? 15.617 -7.632 -1.203 1.00 95.88 191 PRO A CA 1
ATOM 1443 C C . PRO A 1 191 ? 14.431 -8.380 -1.849 1.00 95.88 191 PRO A C 1
ATOM 1445 O O . PRO A 1 191 ? 13.509 -8.795 -1.142 1.00 95.88 191 PRO A O 1
ATOM 1448 N N . PRO A 1 192 ? 14.449 -8.674 -3.167 1.00 95.38 192 PRO A N 1
ATOM 1449 C CA . PRO A 1 192 ? 13.306 -9.278 -3.860 1.00 95.38 192 PRO A CA 1
ATOM 1450 C C . PRO A 1 192 ? 12.851 -10.636 -3.305 1.00 95.38 192 PRO A C 1
ATOM 1452 O O . PRO A 1 192 ? 11.674 -10.976 -3.393 1.00 95.38 192 PRO A O 1
ATOM 1455 N N . ALA A 1 193 ? 13.765 -11.438 -2.754 1.00 95.69 193 ALA A N 1
ATOM 1456 C CA . ALA A 1 193 ? 13.416 -12.714 -2.126 1.00 95.69 193 ALA A CA 1
ATOM 1457 C C . ALA A 1 193 ? 12.654 -12.511 -0.804 1.00 95.69 193 ALA A C 1
ATOM 1459 O O . ALA A 1 193 ? 11.670 -13.199 -0.540 1.00 95.69 193 ALA A O 1
ATOM 1460 N N . GLU A 1 194 ? 13.067 -11.535 0.005 1.00 97.12 194 GLU A N 1
ATOM 1461 C CA . GLU A 1 194 ? 12.390 -11.193 1.257 1.00 97.12 194 GLU A CA 1
ATOM 1462 C C . GLU A 1 194 ? 11.060 -10.490 1.005 1.00 97.12 194 GLU A C 1
ATOM 1464 O O . GLU A 1 194 ? 10.081 -10.801 1.673 1.00 97.12 194 GLU A O 1
ATOM 1469 N N . ALA A 1 195 ? 10.982 -9.635 -0.019 1.00 96.69 195 ALA A N 1
ATOM 1470 C CA . ALA A 1 195 ? 9.730 -9.022 -0.449 1.00 96.69 195 ALA A CA 1
ATOM 1471 C C . ALA A 1 195 ? 8.680 -10.075 -0.850 1.00 96.69 195 ALA A C 1
ATOM 1473 O O . ALA A 1 195 ? 7.512 -9.946 -0.490 1.00 96.69 195 ALA A O 1
ATOM 1474 N N . ARG A 1 196 ? 9.086 -11.162 -1.529 1.00 97.50 196 ARG A N 1
ATOM 1475 C CA . ARG A 1 196 ? 8.190 -12.299 -1.824 1.00 97.50 196 ARG A CA 1
ATOM 1476 C C . ARG A 1 196 ? 7.714 -12.997 -0.554 1.00 97.50 196 ARG A C 1
ATOM 1478 O O . ARG A 1 196 ? 6.521 -13.225 -0.404 1.00 97.50 196 ARG A O 1
ATOM 1485 N N . ARG A 1 197 ? 8.621 -13.266 0.392 1.00 97.19 197 ARG A N 1
ATOM 1486 C CA . ARG A 1 197 ? 8.247 -13.851 1.691 1.00 97.19 197 ARG A CA 1
ATOM 1487 C C . ARG A 1 197 ? 7.282 -12.957 2.471 1.00 97.19 197 ARG A C 1
ATOM 1489 O O . ARG A 1 197 ? 6.336 -13.467 3.064 1.00 97.19 197 ARG A O 1
ATOM 1496 N N . ALA A 1 198 ? 7.508 -11.645 2.463 1.00 96.00 198 ALA A N 1
ATOM 1497 C CA . ALA A 1 198 ? 6.613 -10.673 3.079 1.00 96.00 198 ALA A CA 1
ATOM 1498 C C . ALA A 1 198 ? 5.235 -10.681 2.400 1.00 96.00 198 ALA A C 1
ATOM 1500 O O . ALA A 1 198 ? 4.222 -10.717 3.090 1.00 96.00 198 ALA A O 1
ATOM 1501 N N . LEU A 1 199 ? 5.183 -10.733 1.064 1.00 95.69 199 LEU A N 1
ATOM 1502 C CA . LEU A 1 199 ? 3.933 -10.834 0.309 1.00 95.69 199 LEU A CA 1
ATOM 1503 C C . LEU A 1 199 ? 3.149 -12.113 0.641 1.00 95.69 199 LEU A C 1
ATOM 1505 O O . LEU A 1 199 ? 1.939 -12.049 0.846 1.00 95.69 199 LEU A O 1
ATOM 1509 N N . ASP A 1 200 ? 3.815 -13.263 0.733 1.00 97.06 200 ASP A N 1
ATOM 1510 C CA . ASP A 1 200 ? 3.153 -14.522 1.094 1.00 97.06 200 ASP A CA 1
ATOM 1511 C C . ASP A 1 200 ? 2.631 -14.495 2.537 1.00 97.06 200 ASP A C 1
ATOM 1513 O O . ASP A 1 200 ? 1.514 -14.943 2.808 1.00 97.06 200 ASP A O 1
ATOM 1517 N N . ALA A 1 201 ? 3.391 -13.894 3.458 1.00 96.44 201 ALA A N 1
ATOM 1518 C CA . ALA A 1 201 ? 2.942 -13.674 4.829 1.00 96.44 201 ALA A CA 1
ATOM 1519 C C . ALA A 1 201 ? 1.724 -12.736 4.894 1.00 96.44 201 ALA A C 1
ATOM 1521 O O . ALA A 1 201 ? 0.780 -13.030 5.627 1.00 96.44 201 ALA A O 1
ATOM 1522 N N . LEU A 1 202 ? 1.714 -11.654 4.105 1.00 94.94 202 LEU A N 1
ATOM 1523 C CA . LEU A 1 202 ? 0.580 -10.731 4.002 1.00 94.94 202 LEU A CA 1
ATOM 1524 C C . LEU A 1 202 ? -0.662 -11.436 3.455 1.00 94.94 202 LEU A C 1
ATOM 1526 O O . LEU A 1 202 ? -1.724 -11.328 4.056 1.00 94.94 202 LEU A O 1
ATOM 1530 N N . ARG A 1 203 ? -0.532 -12.236 2.391 1.00 96.50 203 ARG A N 1
ATOM 1531 C CA . ARG A 1 203 ? -1.646 -13.028 1.838 1.00 96.50 203 ARG A CA 1
ATOM 1532 C C . ARG A 1 203 ? -2.249 -13.971 2.877 1.00 96.50 203 ARG A C 1
ATOM 1534 O O . ARG A 1 203 ? -3.464 -14.000 3.053 1.00 96.50 203 ARG A O 1
ATOM 1541 N N . ALA A 1 204 ? -1.406 -14.714 3.594 1.00 93.88 204 ALA A N 1
ATOM 1542 C CA . ALA A 1 204 ? -1.862 -15.602 4.661 1.00 93.88 204 ALA A CA 1
ATOM 1543 C C . ALA A 1 204 ? -2.492 -14.828 5.833 1.00 93.88 204 ALA A C 1
ATOM 1545 O O . ALA A 1 204 ? -3.448 -15.294 6.453 1.00 93.88 204 ALA A O 1
ATOM 1546 N N . PHE A 1 205 ? -1.966 -13.641 6.145 1.00 96.75 205 PHE A N 1
ATOM 1547 C CA . PHE A 1 205 ? -2.533 -12.760 7.157 1.00 96.75 205 PHE A CA 1
ATOM 1548 C C . PHE A 1 205 ? -3.919 -12.247 6.761 1.00 96.75 205 PHE A C 1
ATOM 1550 O O . PHE A 1 205 ? -4.821 -12.344 7.584 1.00 96.75 205 PHE A O 1
ATOM 1557 N N . THR A 1 206 ? -4.125 -11.792 5.521 1.00 95.62 206 THR A N 1
ATOM 1558 C CA . THR A 1 206 ? -5.420 -11.274 5.049 1.00 95.62 206 THR A CA 1
ATOM 1559 C C . THR A 1 206 ? -6.547 -12.294 5.208 1.00 95.62 206 THR A C 1
ATOM 1561 O O . THR A 1 206 ? -7.637 -11.929 5.634 1.00 95.62 206 THR A O 1
ATOM 1564 N N . VAL A 1 207 ? -6.281 -13.582 4.957 1.00 94.75 207 VAL A N 1
ATOM 1565 C CA . VAL A 1 207 ? -7.269 -14.654 5.185 1.00 94.75 207 VAL A CA 1
ATOM 1566 C C . VAL A 1 207 ? -7.673 -14.742 6.660 1.00 94.75 207 VAL A C 1
ATOM 1568 O O . VAL A 1 207 ? -8.852 -14.863 6.977 1.00 94.75 207 VAL A O 1
ATOM 1571 N N . ARG A 1 208 ? -6.706 -14.656 7.579 1.00 96.81 208 ARG A N 1
ATOM 1572 C CA . ARG A 1 208 ? -6.992 -14.681 9.023 1.00 96.81 208 ARG A CA 1
ATOM 1573 C C . ARG A 1 208 ? -7.668 -13.401 9.499 1.00 96.81 208 ARG A C 1
ATOM 1575 O O . ARG A 1 208 ? -8.536 -13.474 10.357 1.00 96.81 208 ARG A O 1
ATOM 1582 N N . LEU A 1 209 ? -7.282 -12.254 8.945 1.00 96.38 209 LEU A N 1
ATOM 1583 C CA . LEU A 1 209 ? -7.906 -10.972 9.250 1.00 96.38 209 LEU A CA 1
ATOM 1584 C C . LEU A 1 209 ? -9.389 -10.986 8.870 1.00 96.38 209 LEU A C 1
ATOM 1586 O O . LEU A 1 209 ? -10.200 -10.547 9.672 1.00 96.38 209 LEU A O 1
ATOM 1590 N N . ALA A 1 210 ? -9.749 -11.551 7.713 1.00 96.31 210 ALA A N 1
ATOM 1591 C CA . ALA A 1 210 ? -11.150 -11.700 7.315 1.00 96.31 210 ALA A CA 1
ATOM 1592 C C . ALA A 1 210 ? -11.963 -12.481 8.363 1.00 96.31 210 ALA A C 1
ATOM 1594 O O . ALA A 1 210 ? -13.001 -12.008 8.803 1.00 96.31 210 ALA A O 1
ATOM 1595 N N . ALA A 1 211 ? -11.434 -13.602 8.866 1.00 96.56 211 ALA A N 1
ATOM 1596 C CA . ALA A 1 211 ? -12.100 -14.366 9.923 1.00 96.56 211 ALA A CA 1
ATOM 1597 C C . ALA A 1 211 ? -12.241 -13.586 11.248 1.00 96.56 211 ALA A C 1
ATOM 1599 O O . ALA A 1 211 ? -13.210 -13.780 11.978 1.00 96.56 211 ALA A O 1
ATOM 1600 N N . VAL A 1 212 ? -11.283 -12.711 11.576 1.00 97.38 212 VAL A N 1
ATOM 1601 C CA . VAL A 1 212 ? -11.386 -11.820 12.747 1.00 97.38 212 VAL A CA 1
ATOM 1602 C C . VAL A 1 212 ? -12.472 -10.768 12.536 1.00 97.38 212 VAL A C 1
ATOM 1604 O O . VAL A 1 212 ? -13.208 -10.488 13.474 1.00 97.38 212 VAL A O 1
ATOM 1607 N N . VAL A 1 213 ? -12.593 -10.213 11.329 1.00 97.56 213 VAL A N 1
ATOM 1608 C CA . VAL A 1 213 ? -13.663 -9.266 10.982 1.00 97.56 213 VAL A CA 1
ATOM 1609 C C . VAL A 1 213 ? -15.031 -9.945 11.078 1.00 97.56 213 VAL A C 1
ATOM 1611 O O . VAL A 1 213 ? -15.908 -9.418 11.751 1.00 97.56 213 VAL A O 1
ATOM 1614 N N . ASP A 1 214 ? -15.186 -11.156 10.537 1.00 97.81 214 ASP A N 1
ATOM 1615 C CA . ASP A 1 214 ? -16.440 -11.918 10.640 1.00 97.81 214 ASP A CA 1
ATOM 1616 C C . ASP A 1 214 ? -16.829 -12.207 12.101 1.00 97.81 214 ASP A C 1
ATOM 1618 O O . ASP A 1 214 ? -18.008 -12.209 12.461 1.00 97.81 214 ASP A O 1
ATOM 1622 N N . LEU A 1 215 ? -15.840 -12.481 12.959 1.00 97.56 215 LEU A N 1
ATOM 1623 C CA . LEU A 1 215 ? -16.063 -12.657 14.393 1.00 97.56 215 LEU A CA 1
ATOM 1624 C C . LEU A 1 215 ? -16.425 -11.330 15.071 1.00 97.56 215 LEU A C 1
ATOM 1626 O O . LEU A 1 215 ? -17.295 -11.315 15.938 1.00 97.56 215 LEU A O 1
ATOM 1630 N N . ALA A 1 216 ? -15.774 -10.231 14.689 1.00 96.88 216 ALA A N 1
ATOM 1631 C CA . ALA A 1 216 ? -16.085 -8.907 15.212 1.00 96.88 216 ALA A CA 1
ATOM 1632 C C . ALA A 1 216 ? -17.536 -8.520 14.897 1.00 96.88 216 ALA A C 1
ATOM 1634 O O . ALA A 1 216 ? -18.227 -8.059 15.796 1.00 96.88 216 ALA A O 1
ATOM 1635 N N . ASP A 1 217 ? -18.027 -8.803 13.688 1.00 97.69 217 ASP A N 1
ATOM 1636 C CA . ASP A 1 217 ? -19.428 -8.570 13.313 1.00 97.69 217 ASP A CA 1
ATOM 1637 C C . ASP A 1 217 ? -20.406 -9.395 14.165 1.00 97.69 217 ASP A C 1
ATOM 1639 O O . ASP A 1 217 ? -21.461 -8.902 14.566 1.00 97.69 217 ASP A O 1
ATOM 1643 N N . GLN A 1 218 ? -20.058 -10.647 14.481 1.00 97.38 218 GLN A N 1
ATOM 1644 C CA . GLN A 1 218 ? -20.876 -11.498 15.354 1.00 97.38 218 GLN A CA 1
ATOM 1645 C C . GLN A 1 218 ? -20.942 -10.956 16.780 1.00 97.38 218 GLN A C 1
ATOM 1647 O O . GLN A 1 218 ? -22.017 -10.929 17.371 1.00 97.38 218 GLN A O 1
ATOM 1652 N N . VAL A 1 219 ? -19.805 -10.525 17.328 1.00 96.94 219 VAL A N 1
ATOM 1653 C CA . VAL A 1 219 ? -19.738 -9.959 18.681 1.00 96.94 219 VAL A CA 1
ATOM 1654 C C . VAL A 1 219 ? -20.463 -8.615 18.735 1.00 96.94 219 VAL A C 1
ATOM 1656 O O . VAL A 1 219 ? -21.258 -8.391 19.642 1.00 96.94 219 VAL A O 1
ATOM 1659 N N . ALA A 1 220 ? -20.269 -7.761 17.728 1.00 95.62 220 ALA A N 1
ATOM 1660 C CA . ALA A 1 220 ? -20.887 -6.442 17.657 1.00 95.62 220 ALA A CA 1
ATOM 1661 C C . ALA A 1 220 ? -22.423 -6.491 17.572 1.00 95.62 220 ALA A C 1
ATOM 1663 O O . ALA A 1 220 ? -23.094 -5.516 17.901 1.00 95.62 220 ALA A O 1
ATOM 1664 N N . ALA A 1 221 ? -23.011 -7.625 17.174 1.00 95.25 221 ALA A N 1
ATOM 1665 C CA . ALA A 1 221 ? -24.461 -7.816 17.211 1.00 95.25 221 ALA A CA 1
ATOM 1666 C C . ALA A 1 221 ? -25.040 -7.783 18.640 1.00 95.25 221 ALA A C 1
ATOM 1668 O O . ALA A 1 221 ? -26.230 -7.513 18.811 1.00 95.25 221 ALA A O 1
ATOM 1669 N N . GLU A 1 222 ? -24.214 -8.061 19.650 1.00 94.38 222 GLU A N 1
ATOM 1670 C CA . GLU A 1 222 ? -24.576 -7.999 21.069 1.00 94.38 222 GLU A CA 1
ATOM 1671 C C . GLU A 1 222 ? -24.173 -6.668 21.726 1.00 94.38 222 GLU A C 1
ATOM 1673 O O . GLU A 1 222 ? -24.488 -6.441 22.898 1.00 94.38 222 GLU A O 1
ATOM 1678 N N . ASP A 1 223 ? -23.514 -5.769 20.986 1.00 94.69 223 ASP A N 1
ATOM 1679 C CA . ASP A 1 223 ? -23.154 -4.453 21.497 1.00 94.69 223 ASP A CA 1
ATOM 1680 C C . ASP A 1 223 ? -24.412 -3.619 21.764 1.00 94.69 223 ASP A C 1
ATOM 1682 O O . ASP A 1 223 ? -25.382 -3.599 21.001 1.00 94.69 223 ASP A O 1
ATOM 1686 N N . PHE A 1 224 ? -24.383 -2.869 22.860 1.00 92.00 224 PHE A N 1
ATOM 1687 C CA . PHE A 1 224 ? -25.435 -1.929 23.214 1.00 92.00 224 PHE A CA 1
ATOM 1688 C C . PHE A 1 224 ? -24.826 -0.586 23.604 1.00 92.00 224 PHE A C 1
ATOM 1690 O O . PHE A 1 224 ? -23.754 -0.506 24.206 1.00 92.00 224 PHE A O 1
ATOM 1697 N N . ALA A 1 225 ? -25.535 0.494 23.282 1.00 85.56 225 ALA A N 1
ATOM 1698 C CA . ALA A 1 225 ? -25.180 1.808 23.791 1.00 85.56 225 ALA A CA 1
ATOM 1699 C C . ALA A 1 225 ? -25.414 1.829 25.310 1.00 85.56 225 ALA A C 1
ATOM 1701 O O . ALA A 1 225 ? -26.515 1.526 25.774 1.00 85.56 225 ALA A O 1
ATOM 1702 N N . GLY A 1 226 ? -24.380 2.170 26.083 1.00 88.44 226 GLY A N 1
ATOM 1703 C CA . GLY A 1 226 ? -24.512 2.376 27.525 1.00 88.44 226 GLY A CA 1
ATOM 1704 C C . GLY A 1 226 ? -25.530 3.474 27.860 1.00 88.44 226 GLY A C 1
ATOM 1705 O O . GLY A 1 226 ? -25.858 4.314 27.021 1.00 88.44 226 GLY A O 1
ATOM 1706 N N . ASP A 1 227 ? -26.030 3.481 29.097 1.00 93.62 227 ASP A N 1
ATOM 1707 C CA . ASP A 1 227 ? -26.981 4.500 29.553 1.00 93.62 227 ASP A CA 1
ATOM 1708 C C . ASP A 1 227 ? -26.282 5.876 29.661 1.00 93.62 227 ASP A C 1
ATOM 1710 O O . ASP A 1 227 ? -25.330 6.019 30.441 1.00 93.62 227 ASP A O 1
ATOM 1714 N N . PRO A 1 228 ? -26.732 6.900 28.907 1.00 93.25 228 PRO A N 1
ATOM 1715 C CA . PRO A 1 228 ? -26.096 8.214 28.898 1.00 93.25 228 PRO A CA 1
ATOM 1716 C C . PRO A 1 228 ? -26.162 8.929 30.255 1.00 93.25 228 PRO A C 1
ATOM 1718 O O . PRO A 1 228 ? -25.262 9.708 30.569 1.00 93.25 228 PRO A O 1
ATOM 1721 N N . GLU A 1 229 ? -27.179 8.665 31.082 1.00 93.88 229 GLU A N 1
ATOM 1722 C CA . GLU A 1 229 ? -27.280 9.259 32.419 1.00 93.88 229 GLU A CA 1
ATOM 1723 C C . GLU A 1 229 ? -26.285 8.610 33.386 1.00 93.88 229 GLU A C 1
ATOM 1725 O O . GLU A 1 229 ? -25.637 9.307 34.169 1.00 93.88 229 GLU A O 1
ATOM 1730 N N . ILE A 1 230 ? -26.077 7.292 33.285 1.00 94.69 230 ILE A N 1
ATOM 1731 C CA . ILE A 1 230 ? -25.025 6.603 34.048 1.00 94.69 230 ILE A CA 1
ATOM 1732 C C . ILE A 1 230 ? -23.644 7.132 33.635 1.00 94.69 230 ILE A C 1
ATOM 1734 O O . ILE A 1 230 ? -22.826 7.440 34.502 1.00 94.69 230 ILE A O 1
ATOM 1738 N N . ALA A 1 231 ? -23.400 7.308 32.334 1.00 93.81 231 ALA A N 1
ATOM 1739 C CA . ALA A 1 231 ? -22.144 7.863 31.826 1.00 93.81 231 ALA A CA 1
ATOM 1740 C C . ALA A 1 231 ? -21.882 9.299 32.327 1.00 93.81 231 ALA A C 1
ATOM 1742 O O . ALA A 1 231 ? -20.754 9.638 32.703 1.00 93.81 231 ALA A O 1
ATOM 1743 N N . ARG A 1 232 ? -22.927 10.139 32.395 1.00 96.12 232 ARG A N 1
ATOM 1744 C CA . ARG A 1 232 ? -22.842 11.496 32.959 1.00 96.12 232 ARG A CA 1
ATOM 1745 C C . ARG A 1 232 ? -22.489 11.458 34.448 1.00 96.12 232 ARG A C 1
ATOM 1747 O O . ARG A 1 232 ? -21.580 12.166 34.879 1.00 96.12 232 ARG A O 1
ATOM 1754 N N . LEU A 1 233 ? -23.182 10.625 35.228 1.00 95.81 233 LEU A N 1
ATOM 1755 C CA . LEU A 1 233 ? -22.957 10.500 36.671 1.00 95.81 233 LEU A CA 1
ATOM 1756 C C . LEU A 1 233 ? -21.551 9.979 37.006 1.00 95.81 233 LEU A C 1
ATOM 1758 O O . LEU A 1 233 ? -20.945 10.450 37.972 1.00 95.81 233 LEU A O 1
ATOM 1762 N N . ASP A 1 234 ? -21.021 9.042 36.216 1.00 95.44 234 ASP A N 1
ATOM 1763 C CA . ASP A 1 234 ? -19.658 8.523 36.385 1.00 95.44 234 ASP A CA 1
ATOM 1764 C C . ASP A 1 234 ? -18.592 9.586 36.077 1.00 95.44 234 ASP A C 1
ATOM 1766 O O . ASP A 1 234 ? -17.652 9.773 36.857 1.00 95.44 234 ASP A O 1
ATOM 1770 N N . THR A 1 235 ? -18.794 10.366 35.008 1.00 94.81 235 THR A N 1
ATOM 1771 C CA . THR A 1 235 ? -17.941 11.524 34.685 1.00 94.81 235 THR A CA 1
ATOM 1772 C C . THR A 1 235 ? -17.900 12.513 35.856 1.00 94.81 235 THR A C 1
ATOM 1774 O O . THR A 1 235 ? -16.825 12.839 36.359 1.00 94.81 235 THR A O 1
ATOM 1777 N N . GLU A 1 236 ? -19.060 12.909 36.392 1.00 95.06 236 GLU A N 1
ATOM 1778 C CA . GLU A 1 236 ? -19.138 13.834 37.534 1.00 95.06 236 GLU A CA 1
ATOM 1779 C C . GLU A 1 236 ? -18.520 13.272 38.823 1.00 95.06 236 GLU A C 1
ATOM 1781 O O . GLU A 1 236 ? -18.037 14.018 39.683 1.00 95.06 236 GLU A O 1
ATOM 1786 N N . ALA A 1 237 ? -18.581 11.955 39.031 1.00 93.75 237 ALA A N 1
ATOM 1787 C CA . ALA A 1 237 ? -17.921 11.305 40.159 1.00 93.75 237 ALA A CA 1
ATOM 1788 C C . ALA A 1 237 ? -16.394 11.309 39.989 1.00 93.75 237 ALA A C 1
ATOM 1790 O O . ALA A 1 237 ? -15.667 11.580 40.952 1.00 93.75 237 ALA A O 1
ATOM 1791 N N . THR A 1 238 ? -15.916 11.057 38.770 1.00 94.94 238 THR A N 1
ATOM 1792 C CA . THR A 1 238 ? -14.496 11.104 38.415 1.00 94.94 238 THR A CA 1
ATOM 1793 C C . THR A 1 238 ? -13.923 12.505 38.605 1.00 94.94 238 THR A C 1
ATOM 1795 O O . THR A 1 238 ? -12.906 12.644 39.289 1.00 94.94 238 THR A O 1
ATOM 1798 N N . ASP A 1 239 ? -14.611 13.541 38.126 1.00 94.50 239 ASP A N 1
ATOM 1799 C CA . ASP A 1 239 ? -14.192 14.938 38.289 1.00 94.50 239 ASP A CA 1
ATOM 1800 C C . ASP A 1 239 ? -14.082 15.321 39.765 1.00 94.50 239 ASP A C 1
ATOM 1802 O O . ASP A 1 239 ? -13.047 15.811 40.220 1.00 94.50 239 ASP A O 1
ATOM 1806 N N . ARG A 1 240 ? -15.102 14.981 40.567 1.00 93.25 240 ARG A N 1
ATOM 1807 C CA . ARG A 1 240 ? -15.075 15.206 42.022 1.00 93.25 240 ARG A CA 1
ATOM 1808 C C . ARG A 1 240 ? -13.901 14.505 42.706 1.00 93.25 240 ARG A C 1
ATOM 1810 O O . ARG A 1 240 ? -13.363 15.036 43.679 1.00 93.25 240 ARG A O 1
ATOM 1817 N N . ARG A 1 241 ? -13.508 13.312 42.244 1.00 90.88 241 ARG A N 1
ATOM 1818 C CA . ARG A 1 241 ? -12.343 12.587 42.775 1.00 90.88 241 ARG A CA 1
ATOM 1819 C C . ARG A 1 241 ? -11.038 13.288 42.406 1.00 90.88 241 ARG A C 1
ATOM 1821 O O . ARG A 1 241 ? -10.170 13.414 43.266 1.00 90.88 241 ARG A O 1
ATOM 1828 N N . ILE A 1 242 ? -10.908 13.747 41.163 1.00 90.94 242 ILE A N 1
ATOM 1829 C CA . ILE A 1 242 ? -9.727 14.478 40.686 1.00 90.94 242 ILE A CA 1
ATOM 1830 C C . ILE A 1 242 ? -9.561 15.779 41.475 1.00 90.94 242 ILE A C 1
ATOM 1832 O O . ILE A 1 242 ? -8.501 15.988 42.061 1.00 90.94 242 ILE A O 1
ATOM 1836 N N . THR A 1 243 ? -10.612 16.598 41.576 1.00 88.50 243 THR A N 1
ATOM 1837 C CA . THR A 1 243 ? -10.587 17.856 42.339 1.00 88.50 243 THR A CA 1
ATOM 1838 C C . THR A 1 243 ? -10.187 17.617 43.791 1.00 88.50 243 THR A C 1
ATOM 1840 O O . THR A 1 243 ? -9.263 18.256 44.281 1.00 88.50 243 THR A O 1
ATOM 1843 N N . ARG A 1 244 ? -10.787 16.620 44.458 1.00 88.75 244 ARG A N 1
ATOM 1844 C CA . ARG A 1 244 ? -10.438 16.275 45.844 1.00 88.75 244 ARG A CA 1
ATOM 1845 C C . ARG A 1 244 ? -8.969 15.880 46.010 1.00 88.75 244 ARG A C 1
ATOM 1847 O O . ARG A 1 244 ? -8.360 16.245 47.008 1.00 88.75 244 ARG A O 1
ATOM 1854 N N . ASN A 1 245 ? -8.405 15.125 45.068 1.00 83.69 245 ASN A N 1
ATOM 1855 C CA . ASN A 1 245 ? -7.004 14.704 45.133 1.00 83.69 245 ASN A CA 1
ATOM 1856 C C . ASN A 1 245 ? -6.034 15.866 44.875 1.00 83.69 245 ASN A C 1
ATOM 1858 O O . ASN A 1 245 ? -4.962 15.898 45.469 1.00 83.69 245 ASN A O 1
ATOM 1862 N N . ILE A 1 246 ? -6.404 16.813 44.011 1.00 84.62 246 ILE A N 1
ATOM 1863 C CA . ILE A 1 246 ? -5.610 18.022 43.759 1.00 84.62 246 ILE A CA 1
ATOM 1864 C C . ILE A 1 246 ? -5.658 18.951 44.980 1.00 84.62 246 ILE A C 1
ATOM 1866 O O . ILE A 1 246 ? -4.620 19.431 45.425 1.00 84.62 246 ILE A O 1
ATOM 1870 N N . GLU A 1 247 ? -6.840 19.163 45.559 1.00 75.38 247 GLU A N 1
ATOM 1871 C CA . GLU A 1 247 ? -7.038 20.057 46.708 1.00 75.38 247 GLU A CA 1
ATOM 1872 C C . GLU A 1 247 ? -6.538 19.462 48.034 1.00 75.38 247 GLU A C 1
ATOM 1874 O O . GLU A 1 247 ? -6.099 20.200 48.906 1.00 75.38 247 GLU A O 1
ATOM 1879 N N . GLY A 1 248 ? -6.558 18.136 48.198 1.00 63.91 248 GLY A N 1
ATOM 1880 C CA . GLY A 1 248 ? -6.041 17.449 49.390 1.00 63.91 248 GLY A CA 1
ATOM 1881 C C . GLY A 1 248 ? -4.512 17.335 49.458 1.00 63.91 248 GLY A C 1
ATOM 1882 O O . GLY A 1 248 ? -3.983 16.833 50.451 1.00 63.91 248 GLY A O 1
ATOM 1883 N N . HIS A 1 249 ? -3.805 17.765 48.411 1.00 56.88 249 HIS A N 1
ATOM 1884 C CA . HIS A 1 249 ? -2.342 17.799 48.333 1.00 56.88 249 HIS A CA 1
ATOM 1885 C C . HIS A 1 249 ? -1.764 19.227 48.259 1.00 56.88 249 HIS A C 1
ATOM 1887 O O . HIS A 1 249 ? -0.549 19.367 48.100 1.00 56.88 249 HIS A O 1
ATOM 1893 N N . ALA A 1 250 ? -2.608 20.258 48.385 1.00 51.50 250 ALA A N 1
ATOM 1894 C CA . ALA A 1 250 ? -2.222 21.664 48.528 1.00 51.50 250 ALA A CA 1
ATOM 1895 C C . ALA A 1 250 ? -2.188 22.079 50.009 1.00 51.50 250 ALA A C 1
ATOM 1897 O O . ALA A 1 250 ? -1.316 22.906 50.359 1.00 51.50 250 ALA A O 1
#

pLDDT: mean 74.67, std 20.0, range [26.16, 97.81]

Sequence (250 aa):
MSDIRQPLYGEAAVQVRDQLAEDTRQHADQAPATGREHTEHQGDDLGLSLTEVIAALPAAADRAMKKALPERYTPGLAAQFAQTMAGILREQQQERPLTAAQRGTAWMAKWGCPSFCTVEHGTPGALECHSTAPVETTLKASEVDCSGYSANGESLPWMTAQVIVNNDKAQAYGRQTKVWLGYGVHLADLPPAEARRALDALRAFTVRLAAVVDLADQVAAEDFAGDPEIARLDTEATDRRITRNIEGHA

Secondary structure (DSSP, 8-state):
-------SHHHHHHHHHHHHHHHHHHHHTTS------------------HHHHHHHHHHHHHHHHHHH-TTT--HHHHHHHHHHHHHHHHHHHHTSPPPHHHH-HHHHHHHT--TT------STT--SEEEPPPEE-SSBGGGT-TTS--TTTTTSBSEEEEEEEE-TTHHHH--EEEEEEEETTEEEEE-HHHHHHHHHHHHHHHHHHHHHHHHHHHHHTT--PPPHHHHHHHHHHHHHHHHHHHHTT-

Radius of gyration: 27.75 Å; Cα contacts (8 Å, |Δi|>4): 217; chains: 1; bounding box: 75×45×88 Å

Foldseek 3Di:
DDDDDDDDPVVLVVQLVVVVVVVLVVVVVPDDDDDDDDDDDDDPPVVDDLVNVLVCQLVSLLVSCCVRPVVPDDSVVSNVVSVVVSVVSVVVVVPAQQFQVNVHPVSCVVQVDDRQFRDDPPDPPPRFKGKHDKDADPAFCVVPDPPVPQPPTRPPGQKIKMWMWGCVVCVVVNIAIWMWIDGGPDTDTGHPVVVVVVVVVVVVVVVVVVVVVVVVVVVCVPDDDDDVVVVVVVVVVVVVVVVCVVVVVD

Nearest PDB structures (foldseek):
  8fvj-assembly1_6  TM=5.669E-01  e=7.130E+00  Human immunodeficiency virus 1
  8j62-assembly1_I  TM=5.617E-01  e=7.590E+00  Human immunodeficiency virus 1